Protein AF-A0A957ZN78-F1 (afdb_monomer)

Structure (mmCIF, N/CA/C/O backbone):
data_AF-A0A957ZN78-F1
#
_entry.id   AF-A0A957ZN78-F1
#
loop_
_atom_site.group_PDB
_atom_site.id
_atom_site.type_symbol
_atom_site.label_atom_id
_atom_s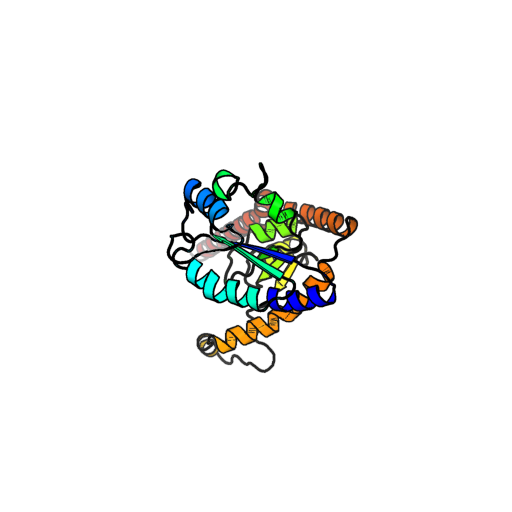ite.label_alt_id
_atom_site.label_comp_id
_atom_site.label_asym_id
_atom_site.label_entity_id
_atom_site.label_seq_id
_atom_site.pdbx_PDB_ins_code
_atom_site.Cartn_x
_atom_site.Cartn_y
_atom_site.Cartn_z
_atom_site.occupancy
_atom_site.B_iso_or_equiv
_atom_site.auth_seq_id
_atom_site.auth_comp_id
_atom_site.auth_asym_id
_atom_site.auth_atom_id
_atom_site.pdbx_PDB_model_num
ATOM 1 N N . ARG A 1 1 ? -10.255 -5.320 -2.557 1.00 92.19 1 ARG A N 1
ATOM 2 C CA . ARG A 1 1 ? -10.388 -6.775 -2.835 1.00 92.19 1 ARG A CA 1
ATOM 3 C C . ARG A 1 1 ? -9.374 -7.654 -2.089 1.00 92.19 1 ARG A C 1
ATOM 5 O O . ARG A 1 1 ? -9.808 -8.563 -1.400 1.00 92.19 1 ARG A O 1
ATOM 12 N N . VAL A 1 2 ? -8.054 -7.392 -2.132 1.00 96.31 2 VAL A N 1
ATOM 13 C CA . VAL A 1 2 ? -7.041 -8.217 -1.408 1.00 96.31 2 VAL A CA 1
ATOM 14 C C . VAL A 1 2 ? -7.393 -8.417 0.071 1.00 96.31 2 VAL A C 1
ATOM 16 O O . VAL A 1 2 ? -7.367 -9.541 0.568 1.00 96.31 2 VAL A O 1
ATOM 19 N N . LEU A 1 3 ? -7.791 -7.339 0.753 1.00 95.38 3 LEU A N 1
ATOM 20 C CA . LEU A 1 3 ? -8.172 -7.377 2.164 1.00 95.38 3 LEU A CA 1
ATOM 21 C C . LEU A 1 3 ? -9.412 -8.253 2.439 1.00 95.38 3 LEU A C 1
ATOM 23 O O . LEU A 1 3 ? -9.481 -8.894 3.481 1.00 95.38 3 LEU A O 1
ATOM 27 N N . GLU A 1 4 ? -10.356 -8.338 1.493 1.00 94.62 4 GLU A N 1
ATOM 28 C CA . GLU A 1 4 ? -11.549 -9.195 1.607 1.00 94.62 4 GLU A CA 1
ATOM 29 C C . GLU A 1 4 ? -11.161 -10.681 1.595 1.00 94.62 4 GLU A C 1
ATOM 31 O O . GLU A 1 4 ? -11.666 -11.469 2.392 1.00 94.62 4 GLU A O 1
ATOM 36 N N . HIS A 1 5 ? -10.211 -11.068 0.737 1.00 95.75 5 HIS A N 1
ATOM 37 C CA . HIS A 1 5 ? -9.676 -12.434 0.714 1.00 95.75 5 HIS A CA 1
ATOM 38 C C . HIS A 1 5 ? -8.832 -12.747 1.953 1.00 95.75 5 HIS A C 1
ATOM 40 O O . HIS A 1 5 ? -8.902 -13.859 2.484 1.00 95.75 5 HIS A O 1
ATOM 46 N N . LEU A 1 6 ? -8.048 -11.772 2.425 1.00 95.75 6 LEU A N 1
ATOM 47 C CA . LEU A 1 6 ? -7.244 -11.908 3.641 1.00 95.75 6 LEU A CA 1
ATOM 48 C C . LEU A 1 6 ? -8.105 -12.095 4.891 1.00 95.75 6 LEU A C 1
ATOM 50 O O . LEU A 1 6 ? -7.739 -12.915 5.725 1.00 95.75 6 LEU A O 1
ATOM 54 N N . ASP A 1 7 ? -9.256 -1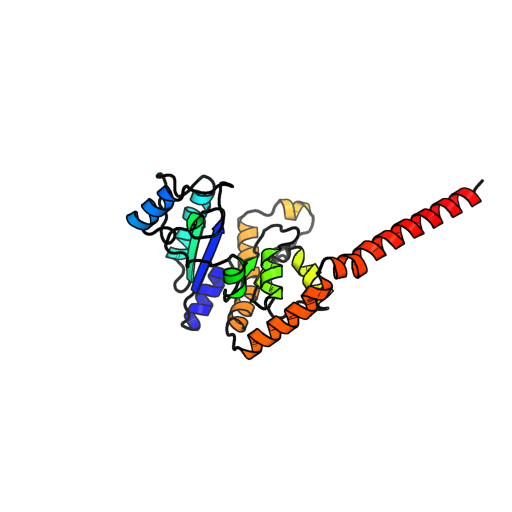1.425 5.008 1.00 96.56 7 ASP A N 1
ATOM 55 C CA . ASP A 1 7 ? -10.174 -11.597 6.145 1.00 96.56 7 ASP A CA 1
ATOM 56 C C . ASP A 1 7 ? -10.543 -13.072 6.366 1.00 96.56 7 ASP A C 1
ATOM 58 O O . ASP A 1 7 ? -10.412 -13.603 7.472 1.00 96.56 7 ASP A O 1
ATOM 62 N N . GLY A 1 8 ? -10.898 -13.778 5.288 1.00 93.31 8 GLY A N 1
ATOM 63 C CA . GLY A 1 8 ? -11.215 -15.204 5.343 1.00 93.31 8 GLY A CA 1
ATOM 64 C C . GLY A 1 8 ? -10.020 -16.095 5.705 1.00 93.31 8 GLY A C 1
ATOM 65 O O . GLY A 1 8 ? -10.202 -17.116 6.372 1.00 93.31 8 GLY A O 1
ATOM 66 N N . GLN A 1 9 ? -8.805 -15.728 5.284 1.00 93.62 9 GLN A N 1
ATOM 67 C CA . GLN A 1 9 ? -7.577 -16.447 5.650 1.00 93.62 9 GLN A CA 1
ATOM 68 C C . GLN A 1 9 ? -7.225 -16.231 7.127 1.00 93.62 9 GLN A C 1
ATOM 70 O O . GLN A 1 9 ? -7.033 -17.205 7.855 1.00 93.62 9 GLN A O 1
ATOM 75 N N . LEU A 1 10 ? -7.238 -14.979 7.591 1.00 94.38 10 LEU A N 1
ATOM 76 C CA . LEU A 1 10 ? -6.976 -14.616 8.984 1.00 94.38 10 LEU A CA 1
ATOM 77 C C . LEU A 1 10 ? -7.982 -15.280 9.925 1.00 94.38 10 LEU A C 1
ATOM 79 O O . LEU A 1 10 ? -7.595 -15.812 10.963 1.00 94.38 10 LEU A O 1
ATOM 83 N N . LYS A 1 11 ? -9.256 -15.360 9.521 1.00 94.88 11 LYS A N 1
ATOM 84 C CA . LYS A 1 11 ? -10.281 -16.110 10.253 1.00 94.88 11 LYS A CA 1
ATOM 85 C C . LYS A 1 11 ? -9.912 -17.577 10.454 1.00 94.88 11 LYS A C 1
ATOM 87 O O . LYS A 1 11 ? -10.049 -18.083 11.564 1.00 94.88 11 LYS A O 1
ATOM 92 N N . ARG A 1 12 ? -9.435 -18.261 9.408 1.00 93.00 12 ARG A N 1
ATOM 93 C CA . ARG A 1 12 ? -8.997 -19.667 9.503 1.00 93.00 12 ARG A CA 1
ATOM 94 C C . ARG A 1 12 ? -7.764 -19.843 10.384 1.00 93.00 12 ARG A C 1
ATOM 96 O O . ARG A 1 12 ? -7.630 -20.879 11.021 1.00 93.00 12 ARG A O 1
ATOM 103 N N . GLN A 1 13 ? -6.895 -18.839 10.424 1.00 91.56 13 GLN A N 1
ATOM 104 C CA . GLN A 1 13 ? -5.693 -18.820 11.258 1.00 91.56 13 GLN A CA 1
ATOM 105 C C . GLN A 1 13 ? -5.974 -18.390 12.710 1.00 91.56 13 GLN A C 1
ATOM 107 O O . GLN A 1 13 ? -5.074 -18.438 13.541 1.00 91.56 13 GLN A O 1
ATOM 112 N N . GLY A 1 14 ? -7.203 -17.971 13.039 1.00 93.56 14 GLY A N 1
ATOM 113 C CA . GLY A 1 14 ? -7.534 -17.432 14.363 1.00 93.56 14 GLY A CA 1
ATOM 114 C C . GLY A 1 14 ? -6.939 -16.044 14.631 1.00 93.56 14 GLY A C 1
ATOM 115 O O . GLY A 1 14 ? -6.912 -15.597 15.775 1.00 93.56 14 GLY A O 1
ATOM 116 N N . CYS A 1 15 ? -6.479 -15.348 13.591 1.00 92.88 15 CYS A N 1
ATOM 117 C CA . CYS A 1 15 ? -5.854 -14.034 13.682 1.00 92.88 15 CYS A CA 1
ATOM 118 C C . CYS A 1 15 ? -6.875 -12.909 13.474 1.00 92.88 15 CYS A C 1
ATOM 120 O O . CYS A 1 15 ? -7.914 -13.080 12.828 1.00 92.88 15 CYS A O 1
ATOM 122 N N . ARG A 1 16 ? -6.564 -11.728 14.007 1.00 95.56 16 ARG A N 1
ATOM 123 C CA . ARG A 1 16 ? -7.314 -10.486 13.783 1.00 95.56 16 ARG A CA 1
ATOM 124 C C . ARG A 1 16 ? -6.346 -9.415 13.314 1.00 95.56 16 ARG A C 1
ATOM 126 O O . ARG A 1 16 ? -5.194 -9.428 13.729 1.00 95.56 16 ARG A O 1
ATOM 133 N N . ALA A 1 17 ? -6.819 -8.500 12.479 1.00 95.69 17 ALA A N 1
ATOM 134 C CA . ALA A 1 17 ? -5.991 -7.427 11.950 1.00 95.69 17 ALA A CA 1
ATOM 135 C C . ALA A 1 17 ? -6.721 -6.084 11.960 1.00 95.69 17 ALA A C 1
ATOM 137 O O . ALA A 1 17 ? -7.952 -6.009 11.872 1.00 95.69 17 ALA A O 1
ATOM 138 N N . LEU A 1 18 ? -5.921 -5.026 12.029 1.00 95.69 18 LEU A N 1
ATOM 139 C CA . LEU A 1 18 ? -6.350 -3.655 11.838 1.00 95.69 18 LEU A CA 1
ATOM 140 C C . LEU A 1 18 ? -5.718 -3.122 10.552 1.00 95.69 18 LEU A C 1
ATOM 142 O O . LEU A 1 18 ? -4.508 -3.213 10.373 1.00 95.69 18 LEU A O 1
ATOM 146 N N . TYR A 1 19 ? -6.537 -2.573 9.663 1.00 96.56 19 TYR A N 1
ATOM 147 C CA . TYR A 1 19 ? -6.085 -1.864 8.474 1.00 96.56 19 TYR A CA 1
ATOM 148 C C . TYR A 1 19 ? -6.289 -0.367 8.680 1.00 96.56 19 TYR A C 1
ATOM 150 O O . TYR A 1 19 ? -7.404 0.067 8.961 1.00 96.56 19 TYR A O 1
ATOM 158 N N . LEU A 1 20 ? -5.219 0.408 8.533 1.00 94.50 20 LEU A N 1
ATOM 159 C CA . LEU A 1 20 ? -5.252 1.864 8.609 1.00 94.50 20 LEU A CA 1
ATOM 160 C C . LEU A 1 20 ? -5.063 2.436 7.205 1.00 94.50 20 LEU A C 1
ATOM 162 O O . LEU A 1 20 ? -4.063 2.138 6.548 1.00 94.50 20 LEU A O 1
ATOM 166 N N . LEU A 1 21 ? -6.004 3.264 6.757 1.00 93.88 21 LEU A N 1
ATOM 167 C CA . LEU A 1 21 ? -5.847 4.064 5.546 1.00 93.88 21 LEU A CA 1
ATOM 168 C C . LEU A 1 21 ? -5.737 5.532 5.928 1.00 93.88 21 LEU A C 1
ATOM 170 O O . LEU A 1 21 ? -6.697 6.116 6.420 1.00 93.88 21 LEU A O 1
ATOM 174 N N . PHE A 1 22 ? -4.588 6.126 5.637 1.00 90.56 22 PHE A N 1
ATOM 175 C CA . PHE A 1 22 ? -4.393 7.565 5.734 1.00 90.56 22 PHE A CA 1
ATOM 176 C C . PHE A 1 22 ? -4.808 8.201 4.410 1.00 90.56 22 PHE A C 1
ATOM 178 O O . PHE A 1 22 ? -4.258 7.870 3.359 1.00 90.56 22 PHE A O 1
ATOM 185 N N . SER A 1 23 ? -5.794 9.086 4.460 1.00 88.25 23 SER A N 1
ATOM 186 C CA . SER A 1 23 ? -6.300 9.832 3.309 1.00 88.25 23 SER A CA 1
ATOM 187 C C . SER A 1 23 ? -6.792 11.175 3.813 1.00 88.25 23 SER A C 1
ATOM 189 O O . SER A 1 23 ? -7.328 11.228 4.901 1.00 88.25 23 SER A O 1
ATOM 191 N N . SER A 1 24 ? -6.654 12.256 3.059 1.00 85.31 24 SER A N 1
ATOM 192 C CA . SER A 1 24 ? -7.312 13.512 3.421 1.00 85.31 24 SER A CA 1
ATOM 193 C C . SER A 1 24 ? -7.742 14.246 2.164 1.00 85.31 24 SER A C 1
ATOM 195 O O . SER A 1 24 ? -6.984 14.302 1.194 1.00 85.31 24 SER A O 1
ATOM 197 N N . SER A 1 25 ? -8.959 14.781 2.179 1.00 85.00 25 SER A N 1
ATOM 198 C CA . SER A 1 25 ? -9.503 15.626 1.117 1.00 85.00 25 SER A CA 1
ATOM 199 C C . SER A 1 25 ? -8.840 17.009 1.100 1.00 85.00 25 SER A C 1
ATOM 201 O O . SER A 1 25 ? -8.866 17.684 0.074 1.00 85.00 25 SER A O 1
ATOM 203 N N . THR A 1 26 ? -8.219 17.445 2.206 1.00 82.56 26 THR A N 1
ATOM 204 C CA . THR A 1 26 ? -7.585 18.766 2.324 1.00 82.56 26 THR A CA 1
ATOM 205 C C . THR A 1 26 ? -6.107 18.658 2.692 1.00 82.56 26 THR A C 1
ATOM 207 O O . THR A 1 26 ? -5.704 17.815 3.485 1.00 82.56 26 THR A O 1
ATOM 210 N N . ALA A 1 27 ? -5.273 19.544 2.140 1.00 81.88 27 ALA A N 1
ATOM 211 C CA . ALA A 1 27 ? -3.832 19.544 2.417 1.00 81.88 27 ALA A CA 1
ATOM 212 C C . ALA A 1 27 ? -3.504 19.867 3.886 1.00 81.88 27 ALA A C 1
ATOM 214 O O . ALA A 1 27 ? -2.548 19.323 4.433 1.00 81.88 27 ALA A O 1
ATOM 215 N N . ASP A 1 28 ? -4.316 20.722 4.511 1.00 83.44 28 ASP A N 1
ATOM 216 C CA . ASP A 1 28 ? -4.134 21.164 5.898 1.00 83.44 28 ASP A CA 1
ATOM 217 C C . ASP A 1 28 ? -4.865 20.273 6.911 1.00 83.44 28 ASP A C 1
ATOM 219 O O . ASP A 1 28 ? -4.651 20.401 8.114 1.00 83.44 28 ASP A O 1
ATOM 223 N N . GLY A 1 29 ? -5.730 19.369 6.435 1.00 87.50 29 GLY A N 1
ATOM 224 C CA . GLY A 1 29 ? -6.497 18.492 7.307 1.00 87.50 29 GLY A CA 1
ATOM 225 C C . GLY A 1 29 ? -7.580 19.195 8.143 1.00 87.50 29 GLY A C 1
ATOM 226 O O . GLY A 1 29 ? -8.160 20.210 7.736 1.00 87.50 29 GLY A O 1
ATOM 227 N N . HIS A 1 30 ? -7.891 18.613 9.299 1.00 90.44 30 HIS A N 1
ATOM 228 C CA . HIS A 1 30 ? -8.805 19.134 10.319 1.00 90.44 30 HIS A CA 1
ATOM 229 C C . HIS A 1 30 ? -8.056 19.868 11.427 1.00 90.44 30 HIS A C 1
ATOM 231 O O . HIS A 1 30 ? -6.903 19.541 11.725 1.00 90.44 30 HIS A O 1
ATOM 237 N N . ALA A 1 31 ? -8.733 20.820 12.074 1.00 90.06 31 ALA A N 1
ATOM 238 C CA . ALA A 1 31 ? -8.146 21.540 13.193 1.00 90.06 31 ALA A CA 1
ATOM 239 C C . ALA A 1 31 ? -7.990 20.613 14.422 1.00 90.06 31 ALA A C 1
ATOM 241 O O . ALA A 1 31 ? -8.873 19.788 14.686 1.00 90.06 31 ALA A O 1
ATOM 242 N N . PRO A 1 32 ? -6.912 20.744 15.217 1.00 89.00 32 PRO A N 1
ATOM 243 C CA . PRO A 1 32 ? -6.672 19.878 16.378 1.00 89.00 32 PRO A CA 1
ATOM 244 C C . PRO A 1 32 ? -7.806 19.902 17.418 1.00 89.00 32 PRO A C 1
ATOM 246 O O . PRO A 1 32 ? -8.080 18.898 18.084 1.00 89.00 32 PRO A O 1
ATOM 249 N N . GLU A 1 33 ? -8.482 21.044 17.564 1.00 90.25 33 GLU A N 1
ATOM 250 C CA . GLU A 1 33 ? -9.621 21.216 18.466 1.00 90.25 33 GLU A CA 1
ATOM 251 C C . GLU A 1 33 ? -10.838 20.404 18.007 1.00 90.25 33 GLU A C 1
ATOM 253 O O . GLU A 1 33 ? -11.510 19.794 18.841 1.00 90.25 33 GLU A O 1
ATOM 258 N N . GLU A 1 34 ? -11.091 20.349 16.692 1.00 91.56 34 GLU A N 1
ATOM 259 C CA . GLU A 1 34 ? -12.160 19.535 16.098 1.00 91.56 34 GLU A CA 1
ATOM 260 C C . GLU A 1 34 ? -11.903 18.054 16.372 1.00 91.56 34 GLU A C 1
ATOM 262 O O . GLU A 1 34 ? -12.774 17.354 16.889 1.00 91.56 34 GLU A O 1
ATOM 267 N N . LEU A 1 35 ? -10.673 17.598 16.122 1.00 91.38 35 LEU A N 1
ATOM 268 C CA . LEU A 1 35 ? -10.284 16.215 16.380 1.00 91.38 35 LEU A CA 1
ATOM 269 C C . LEU A 1 35 ? -10.423 15.845 17.851 1.00 91.38 35 LEU A C 1
ATOM 271 O O . LEU A 1 35 ? -10.994 14.808 18.170 1.00 91.38 35 LEU A O 1
ATOM 275 N N . THR A 1 36 ? -9.965 16.710 18.757 1.00 90.75 36 THR A N 1
ATOM 276 C CA . THR A 1 36 ? -10.097 16.478 20.203 1.00 90.75 36 THR A CA 1
ATOM 277 C C . THR A 1 36 ? -11.569 16.359 20.611 1.00 90.75 36 THR A C 1
ATOM 279 O O . THR A 1 36 ? -11.921 15.500 21.423 1.00 90.75 36 THR A O 1
ATOM 282 N N . ALA A 1 37 ? -12.444 17.195 20.043 1.00 92.38 37 ALA A N 1
ATOM 283 C CA . ALA A 1 37 ? -13.878 17.123 20.294 1.00 92.38 37 ALA A CA 1
ATOM 284 C C . ALA A 1 37 ? -14.479 15.808 19.770 1.00 92.38 37 ALA A C 1
ATOM 286 O O . ALA A 1 37 ? -15.220 15.142 20.489 1.00 92.38 37 ALA A O 1
ATOM 287 N N . TRP A 1 38 ? -14.116 15.387 18.560 1.00 94.25 38 TRP A N 1
ATOM 288 C CA . TRP A 1 38 ? -14.597 14.151 17.938 1.00 94.25 38 TRP A CA 1
ATOM 289 C C . TRP A 1 38 ? -14.077 12.878 18.616 1.00 94.25 38 TRP A C 1
ATOM 291 O O . TRP A 1 38 ? -14.830 11.916 18.803 1.00 94.25 38 TRP A O 1
ATOM 301 N N . GLU A 1 39 ? -12.816 12.874 19.055 1.00 93.06 39 GLU A N 1
ATOM 302 C CA . GLU A 1 39 ? -12.239 11.814 19.888 1.00 93.06 39 GLU A CA 1
ATOM 303 C C . GLU A 1 39 ? -13.052 11.620 21.173 1.00 93.06 39 GLU A C 1
ATOM 305 O O . GLU A 1 39 ? -13.317 10.482 21.571 1.00 93.06 39 GLU A O 1
ATOM 310 N N . ALA A 1 40 ? -13.451 12.723 21.814 1.00 92.62 40 ALA A N 1
ATOM 311 C CA . ALA A 1 40 ? -14.228 12.702 23.047 1.00 92.62 40 ALA A CA 1
ATOM 312 C C . ALA A 1 40 ? -15.701 12.331 22.815 1.00 92.62 40 ALA A C 1
ATOM 314 O O . ALA A 1 40 ? -16.278 11.589 23.607 1.00 92.62 40 ALA A O 1
ATOM 315 N N . GLU A 1 41 ? -16.314 12.835 21.743 1.00 94.94 41 GLU A N 1
ATOM 316 C CA . GLU A 1 41 ? -17.748 12.682 21.491 1.00 94.94 41 GLU A CA 1
ATOM 317 C C . GLU A 1 41 ? -18.113 11.292 20.951 1.00 94.94 41 GLU A C 1
ATOM 319 O O . GLU A 1 41 ? -19.106 10.700 21.379 1.00 94.94 41 GLU A O 1
ATOM 324 N N . TYR A 1 42 ? -17.340 10.766 19.998 1.00 94.50 42 TYR A N 1
ATOM 325 C CA . TYR A 1 42 ? -17.659 9.496 19.335 1.00 94.50 42 TYR A CA 1
ATOM 326 C C . TYR A 1 42 ? -16.449 8.601 19.057 1.00 94.50 42 TYR A C 1
ATOM 328 O O . TYR A 1 42 ? -16.595 7.525 18.480 1.00 94.50 42 TYR A O 1
ATOM 336 N N . GLY A 1 43 ? -15.259 8.975 19.529 1.00 92.81 43 GLY A N 1
ATOM 337 C CA . GLY A 1 43 ? -14.094 8.098 19.473 1.00 92.81 43 GLY A CA 1
ATOM 338 C C . GLY A 1 43 ? -13.431 8.031 18.103 1.00 92.81 43 GLY A C 1
ATOM 339 O O . GLY A 1 43 ? -12.908 6.968 17.748 1.00 92.81 43 GLY A O 1
ATOM 340 N N . TRP A 1 44 ? -13.425 9.142 17.361 1.00 93.31 44 TRP A N 1
ATOM 341 C CA . TRP A 1 44 ? -12.549 9.327 16.197 1.00 93.31 44 TRP A CA 1
ATOM 342 C C . TRP A 1 44 ? -11.107 8.842 16.501 1.00 93.31 44 TRP A C 1
ATOM 344 O O . TRP A 1 44 ? -10.671 8.920 17.656 1.00 93.31 44 TRP A O 1
ATOM 354 N N . PRO A 1 45 ? -10.369 8.259 15.532 1.00 92.31 45 PRO A N 1
ATOM 355 C CA . PRO A 1 45 ? -10.771 7.927 14.156 1.00 92.31 45 PRO A CA 1
ATOM 356 C C . PRO A 1 45 ? -11.482 6.566 14.026 1.00 92.31 45 PRO A C 1
ATOM 358 O O . PRO A 1 45 ? -11.741 6.088 12.930 1.00 92.31 45 PRO A O 1
ATOM 361 N N . VAL A 1 46 ? -11.797 5.876 15.130 1.00 91.75 46 VAL A N 1
ATOM 362 C CA . VAL A 1 46 ? -12.415 4.532 15.058 1.00 91.75 46 VAL A CA 1
ATOM 363 C C . VAL A 1 46 ? -13.833 4.596 14.481 1.00 91.75 46 VAL A C 1
ATOM 365 O O . VAL A 1 46 ? -14.287 3.659 13.823 1.00 91.75 46 VAL A O 1
ATOM 368 N N . GLN A 1 47 ? -14.535 5.695 14.744 1.00 91.94 47 GLN A N 1
ATOM 369 C CA . GLN A 1 47 ? -15.858 5.989 14.211 1.00 91.94 47 GLN A CA 1
ATOM 370 C C . GLN A 1 47 ? -15.823 7.341 13.512 1.00 91.94 47 GLN A C 1
ATOM 372 O O . GLN A 1 47 ? -15.108 8.236 13.958 1.00 91.94 47 GLN A O 1
ATOM 377 N N . HIS A 1 48 ? -16.645 7.476 12.475 1.00 94.94 48 HIS A N 1
ATOM 378 C CA . HIS A 1 48 ? -16.864 8.738 11.781 1.00 94.94 48 HIS A CA 1
ATOM 379 C C . HIS A 1 48 ? -18.343 9.106 11.772 1.00 94.94 48 HIS A C 1
ATOM 381 O O . HIS A 1 48 ? -19.216 8.235 11.874 1.00 94.94 48 HIS A O 1
ATOM 387 N N . ARG A 1 49 ? -18.633 10.397 11.616 1.00 93.25 49 ARG A N 1
ATOM 388 C CA . ARG A 1 49 ? -19.991 10.919 11.441 1.00 93.25 49 ARG A CA 1
ATOM 389 C C . ARG A 1 49 ? -20.069 11.809 10.206 1.00 93.25 49 ARG A C 1
ATOM 391 O O . ARG A 1 49 ? -19.244 12.682 9.979 1.00 93.25 49 ARG A O 1
ATOM 398 N N . ALA A 1 50 ? -21.105 11.605 9.400 1.00 90.19 50 ALA A N 1
ATOM 399 C CA . ALA A 1 50 ? -21.397 12.499 8.287 1.00 90.19 50 ALA A CA 1
ATOM 400 C C . ALA A 1 50 ? -22.151 13.749 8.777 1.00 90.19 50 ALA A C 1
ATOM 402 O O . ALA A 1 50 ? -22.959 13.676 9.703 1.00 90.19 50 ALA A O 1
ATOM 403 N N . GLY A 1 51 ? -21.925 14.887 8.116 1.00 87.44 51 GLY A N 1
ATOM 404 C CA . GLY A 1 51 ? -22.720 16.108 8.298 1.00 87.44 51 GLY A CA 1
ATOM 405 C C . GLY A 1 51 ? -22.251 17.078 9.391 1.00 87.44 51 GLY A C 1
ATOM 406 O O . GLY A 1 51 ? -22.783 18.180 9.459 1.00 87.44 51 GLY A O 1
ATOM 407 N N . ASN A 1 52 ? -21.247 16.725 10.201 1.00 91.56 52 ASN A N 1
ATOM 408 C CA . ASN A 1 52 ? -20.627 17.620 11.196 1.00 91.56 52 ASN A CA 1
ATOM 409 C C . ASN A 1 52 ? -19.245 18.154 10.765 1.00 91.56 52 ASN A C 1
ATOM 411 O O . ASN A 1 52 ? -18.571 18.805 11.557 1.00 91.56 52 ASN A O 1
ATOM 415 N N . GLY A 1 53 ? -18.820 17.858 9.535 1.00 91.38 53 GLY A N 1
ATOM 416 C CA . GLY A 1 53 ? -17.528 18.278 8.997 1.00 91.38 53 GLY A CA 1
ATOM 417 C C . GLY A 1 53 ? -16.368 17.304 9.214 1.00 91.38 53 GLY A C 1
ATOM 418 O O . GLY A 1 53 ? -15.289 17.622 8.723 1.00 91.38 53 GLY A O 1
ATOM 419 N N . ASP A 1 54 ? -16.581 16.158 9.878 1.00 93.69 54 ASP A N 1
ATOM 420 C CA . ASP A 1 54 ? -15.609 15.053 9.980 1.00 93.69 54 ASP A CA 1
ATOM 421 C C . ASP A 1 54 ? -15.320 14.469 8.598 1.00 93.69 54 ASP A C 1
ATOM 423 O O . ASP A 1 54 ? -14.230 14.636 8.072 1.00 93.69 54 ASP A O 1
ATOM 427 N N . LEU A 1 55 ? -16.319 13.894 7.932 1.00 94.25 55 LEU A N 1
ATOM 428 C CA . LEU A 1 55 ? -16.142 13.409 6.562 1.00 94.25 55 LEU A CA 1
ATOM 429 C C . LEU A 1 55 ? -16.347 14.543 5.547 1.00 94.25 55 LEU A C 1
ATOM 431 O O . LEU A 1 55 ? -17.462 15.063 5.417 1.00 94.25 55 LEU A O 1
ATOM 435 N N . ARG A 1 56 ? -15.296 14.898 4.796 1.00 90.19 56 ARG A N 1
ATOM 436 C CA . ARG A 1 56 ? -15.314 15.961 3.778 1.00 90.19 56 ARG A CA 1
ATOM 437 C C . ARG A 1 56 ? -15.235 15.401 2.360 1.00 90.19 56 ARG A C 1
ATOM 439 O O . ARG A 1 56 ? -14.369 14.589 2.033 1.00 90.19 56 ARG A O 1
ATOM 446 N N . GLU A 1 57 ? -16.105 15.909 1.489 1.00 84.31 57 GLU A N 1
ATOM 447 C CA . GLU A 1 57 ? -16.083 15.642 0.044 1.00 84.31 57 GLU A CA 1
ATOM 448 C C . GLU A 1 57 ? -16.012 14.137 -0.281 1.00 84.31 57 GLU A C 1
ATOM 450 O O . GLU A 1 57 ? -16.929 13.376 0.035 1.00 84.31 57 GLU A O 1
ATOM 455 N N . THR A 1 58 ? -14.914 13.694 -0.898 1.00 87.81 58 THR A N 1
ATOM 456 C CA . THR A 1 58 ? -14.690 12.310 -1.317 1.00 87.81 58 THR A CA 1
ATOM 457 C C . THR A 1 58 ? -14.493 11.335 -0.155 1.00 87.81 58 THR A C 1
ATOM 459 O O . THR A 1 58 ? -14.698 10.136 -0.342 1.00 87.81 58 THR A O 1
ATOM 462 N N . GLU A 1 59 ? -14.157 11.809 1.050 1.00 93.50 59 GLU A N 1
ATOM 463 C CA . GLU A 1 59 ? -14.041 10.957 2.245 1.00 93.50 59 GLU A CA 1
ATOM 464 C C . GLU A 1 59 ? -15.385 10.356 2.644 1.00 93.50 59 GLU A C 1
ATOM 466 O O . GLU A 1 59 ? -15.431 9.203 3.065 1.00 93.50 59 GLU A O 1
ATOM 471 N N . ALA A 1 60 ? -16.484 11.103 2.488 1.00 92.50 60 ALA A N 1
ATOM 472 C CA . ALA A 1 60 ? -17.813 10.607 2.827 1.00 92.50 60 ALA A CA 1
ATOM 473 C C . ALA A 1 60 ? -18.197 9.417 1.938 1.00 92.50 60 ALA A C 1
ATOM 475 O O . ALA A 1 60 ? -18.631 8.387 2.453 1.00 92.50 60 ALA A O 1
ATOM 476 N N . ALA A 1 61 ? -17.967 9.530 0.625 1.00 91.50 61 ALA A N 1
ATOM 477 C CA . ALA A 1 61 ? -18.181 8.432 -0.315 1.00 91.50 61 ALA A CA 1
ATOM 478 C C . ALA A 1 61 ? -17.263 7.244 0.007 1.00 91.50 61 ALA A C 1
ATOM 480 O O . ALA A 1 61 ? -17.736 6.121 0.161 1.00 91.50 61 ALA A O 1
ATOM 481 N N . LEU A 1 62 ? -15.963 7.485 0.215 1.00 92.56 62 LEU A N 1
ATOM 482 C CA . LEU A 1 62 ? -15.013 6.434 0.589 1.00 92.56 62 LEU A CA 1
ATOM 483 C C . LEU A 1 62 ? -15.441 5.702 1.871 1.00 92.56 62 LEU A C 1
ATOM 485 O O . LEU A 1 62 ? -15.421 4.471 1.927 1.00 92.56 62 LEU A O 1
ATOM 489 N N . TYR A 1 63 ? -15.845 6.436 2.905 1.00 95.00 63 TYR A N 1
ATOM 490 C CA . TYR A 1 63 ? -16.228 5.843 4.178 1.00 95.00 63 TYR A CA 1
ATOM 491 C C . TYR A 1 63 ? -17.536 5.049 4.073 1.00 95.00 63 TYR A C 1
ATOM 493 O O . TYR A 1 63 ? -17.574 3.873 4.444 1.00 95.00 63 TYR A O 1
ATOM 501 N N . LEU A 1 64 ? -18.593 5.668 3.540 1.00 93.69 64 LEU A N 1
ATOM 502 C CA . LEU A 1 64 ? -19.938 5.087 3.490 1.00 93.69 64 LEU A CA 1
ATOM 503 C C . LEU A 1 64 ? -20.062 3.960 2.456 1.00 93.69 64 LEU A C 1
ATOM 505 O O . LEU A 1 64 ? -20.824 3.019 2.668 1.00 93.69 64 LEU A O 1
ATOM 509 N N . GLU A 1 65 ? -19.315 4.020 1.352 1.00 93.06 65 GLU A N 1
ATOM 510 C CA . GLU A 1 65 ? -19.412 3.033 0.270 1.00 93.06 65 GLU A CA 1
ATOM 511 C C . GLU A 1 65 ? -18.354 1.925 0.372 1.00 93.06 65 GLU A C 1
ATOM 513 O O . GLU A 1 65 ? -18.614 0.795 -0.048 1.00 93.06 65 GLU A O 1
ATOM 518 N N . ALA A 1 66 ? -17.183 2.197 0.966 1.00 92.75 66 ALA A N 1
ATOM 519 C CA . ALA A 1 66 ? -16.107 1.210 1.079 1.00 92.75 66 ALA A CA 1
ATOM 520 C C . ALA A 1 66 ? -15.876 0.724 2.519 1.00 92.75 66 ALA A C 1
ATOM 522 O O . ALA A 1 66 ? -15.950 -0.482 2.768 1.00 92.75 66 ALA A O 1
ATOM 523 N N . PHE A 1 67 ? -15.615 1.623 3.476 1.00 95.50 67 PHE A N 1
ATOM 524 C CA . PHE A 1 67 ? -15.211 1.233 4.838 1.00 95.50 67 PHE A CA 1
ATOM 525 C C . PHE A 1 67 ? -16.352 0.622 5.639 1.00 95.50 67 PHE A C 1
ATOM 527 O O . PHE A 1 67 ? -16.194 -0.453 6.222 1.00 95.50 67 PHE A O 1
ATOM 534 N N . GLU A 1 68 ? -17.504 1.286 5.677 1.00 94.75 68 GLU A N 1
ATOM 535 C CA . GLU A 1 68 ? -18.640 0.823 6.459 1.00 94.75 68 GLU A CA 1
ATOM 536 C C . GLU A 1 68 ? -19.174 -0.529 5.938 1.00 94.75 68 GLU A C 1
ATOM 538 O O . GLU A 1 68 ? -19.278 -1.470 6.738 1.00 94.75 68 GLU A O 1
ATOM 543 N N . PRO A 1 69 ? -19.421 -0.725 4.625 1.00 95.81 69 PRO A N 1
ATOM 544 C CA . PRO A 1 69 ? -19.853 -2.019 4.106 1.00 95.81 69 PRO A CA 1
ATOM 545 C C . PRO A 1 69 ? -18.794 -3.107 4.293 1.00 95.81 69 PRO A C 1
ATOM 547 O O . PRO A 1 69 ? -19.148 -4.246 4.606 1.00 95.81 69 PRO A O 1
ATOM 550 N N . PHE A 1 70 ? -17.503 -2.779 4.154 1.00 96.00 70 PHE A N 1
ATOM 551 C CA . PHE A 1 70 ? -16.424 -3.721 4.445 1.00 96.00 70 PHE A CA 1
ATOM 552 C C . PHE A 1 70 ? -16.456 -4.164 5.911 1.00 96.00 70 PHE A C 1
ATOM 554 O O . PHE A 1 70 ? -16.530 -5.361 6.174 1.00 96.00 70 PHE A O 1
ATOM 561 N N . ASN A 1 71 ? -16.485 -3.232 6.866 1.00 96.50 71 ASN A N 1
ATOM 562 C CA . ASN A 1 71 ? -16.472 -3.539 8.299 1.00 96.50 71 ASN A CA 1
ATOM 563 C C . ASN A 1 71 ? -17.725 -4.286 8.776 1.00 96.50 71 ASN A C 1
ATOM 565 O O . ASN A 1 71 ? -17.632 -5.102 9.694 1.00 96.50 71 ASN A O 1
ATOM 569 N N . ARG A 1 72 ? -18.887 -4.053 8.151 1.00 96.12 72 ARG A N 1
ATOM 570 C CA . ARG A 1 72 ? -20.109 -4.830 8.425 1.00 96.12 72 ARG A CA 1
ATOM 571 C C . ARG A 1 72 ? -19.978 -6.292 7.983 1.00 96.12 72 ARG A C 1
ATOM 573 O O . ARG A 1 72 ? -20.562 -7.164 8.621 1.00 96.12 72 ARG A O 1
ATOM 580 N N . ARG A 1 73 ? -19.239 -6.567 6.899 1.00 95.88 73 ARG A N 1
ATOM 581 C CA . ARG A 1 73 ? -19.059 -7.920 6.336 1.00 95.88 73 ARG A CA 1
ATOM 582 C C . ARG A 1 73 ? -17.857 -8.667 6.916 1.00 95.88 73 ARG A C 1
ATOM 584 O O . ARG A 1 73 ? -17.948 -9.872 7.137 1.00 95.88 73 ARG A O 1
ATOM 591 N N . ALA A 1 74 ? -16.740 -7.973 7.117 1.00 95.69 74 ALA A N 1
ATOM 592 C CA . ALA A 1 74 ? -15.484 -8.549 7.578 1.00 95.69 74 ALA A CA 1
ATOM 593 C C . ALA A 1 74 ? -15.614 -9.056 9.019 1.00 95.69 74 ALA A C 1
ATOM 595 O O . ALA A 1 74 ? -16.186 -8.383 9.885 1.00 95.69 74 ALA A O 1
ATOM 596 N N . GLY A 1 75 ? -15.084 -10.249 9.286 1.00 94.44 75 GLY A N 1
ATOM 597 C CA . GLY A 1 75 ? -15.147 -10.869 10.613 1.00 94.44 75 GLY A CA 1
ATOM 598 C C . GLY A 1 75 ? -13.902 -10.626 11.463 1.00 94.44 75 GLY A C 1
ATOM 599 O O . GLY A 1 75 ? -13.993 -10.508 12.686 1.00 94.44 75 GLY A O 1
ATOM 600 N N . ASN A 1 76 ? -12.741 -10.544 10.820 1.00 96.56 76 ASN A N 1
ATOM 601 C CA . ASN A 1 76 ? -11.429 -10.622 11.454 1.00 96.56 76 ASN A CA 1
ATOM 602 C C . ASN A 1 76 ? -10.552 -9.401 11.159 1.00 96.56 76 ASN A C 1
ATOM 604 O O . ASN A 1 76 ? -9.618 -9.132 11.915 1.00 96.56 76 ASN A O 1
ATOM 608 N N . VAL A 1 77 ? -10.881 -8.634 10.123 1.00 97.19 77 VAL A N 1
ATOM 609 C CA . VAL A 1 77 ? -10.261 -7.352 9.800 1.00 97.19 77 VAL A CA 1
ATOM 610 C C . VAL A 1 77 ? -11.196 -6.203 10.171 1.00 97.19 77 VAL A C 1
ATOM 612 O O . VAL A 1 77 ? -12.410 -6.245 9.944 1.00 97.19 77 VAL A O 1
ATOM 615 N N . ARG A 1 78 ? -10.619 -5.143 10.733 1.00 97.19 78 ARG A N 1
ATOM 616 C CA . ARG A 1 78 ? -11.272 -3.839 10.867 1.00 97.19 78 ARG A CA 1
ATOM 617 C C . ARG A 1 78 ? -10.475 -2.803 10.093 1.00 97.19 78 ARG A C 1
ATOM 619 O O . ARG A 1 78 ? -9.269 -2.709 10.272 1.00 97.19 78 ARG A O 1
ATOM 626 N N . ALA A 1 79 ? -11.144 -2.065 9.220 1.00 97.00 79 ALA A N 1
ATOM 627 C CA . ALA A 1 79 ? -10.576 -0.954 8.476 1.00 97.00 79 ALA A CA 1
ATOM 628 C C . ALA A 1 79 ? -10.917 0.360 9.185 1.00 97.00 79 ALA A C 1
ATOM 630 O O . ALA A 1 79 ? -12.081 0.602 9.502 1.00 97.00 79 ALA A O 1
ATOM 631 N N . ILE A 1 80 ? -9.915 1.197 9.426 1.00 95.44 80 ILE A N 1
ATOM 632 C CA . ILE A 1 80 ? -10.058 2.535 9.995 1.00 95.44 80 ILE A CA 1
ATOM 633 C C . ILE A 1 80 ? -9.554 3.538 8.965 1.00 95.44 80 ILE A C 1
ATOM 635 O O . ILE A 1 80 ? -8.442 3.406 8.446 1.00 95.44 80 ILE A O 1
ATOM 639 N N . LEU A 1 81 ? -10.403 4.515 8.662 1.00 95.31 81 LEU A N 1
ATOM 640 C CA . LEU A 1 81 ? -10.028 5.677 7.878 1.00 95.31 81 LEU A CA 1
ATOM 641 C C . LEU A 1 81 ? -9.398 6.687 8.836 1.00 95.31 81 LEU A C 1
ATOM 643 O O . LEU A 1 81 ? -9.934 6.967 9.898 1.00 95.31 81 LEU A O 1
ATOM 647 N N . ILE A 1 82 ? -8.242 7.215 8.474 1.00 93.44 82 ILE A N 1
ATOM 648 C CA . ILE A 1 82 ? -7.625 8.342 9.157 1.00 93.44 82 ILE A CA 1
ATOM 649 C C . ILE A 1 82 ? -7.687 9.481 8.151 1.00 93.44 82 ILE A C 1
ATOM 651 O O . ILE A 1 82 ? -6.820 9.593 7.282 1.00 93.44 82 ILE A O 1
ATOM 655 N N . ASN A 1 83 ? -8.774 10.252 8.232 1.00 92.75 83 ASN A N 1
ATOM 656 C CA . ASN A 1 83 ? -9.143 11.330 7.311 1.00 92.75 83 ASN A CA 1
ATOM 657 C C . ASN A 1 83 ? -8.341 12.620 7.552 1.00 92.75 83 ASN A C 1
ATOM 659 O O . ASN A 1 83 ? -8.897 13.709 7.620 1.00 92.75 83 ASN A O 1
ATOM 663 N N . GLN A 1 84 ? -7.034 12.505 7.777 1.00 91.75 84 GLN A N 1
ATOM 664 C CA . GLN A 1 84 ? -6.247 13.608 8.304 1.00 91.75 84 GLN A CA 1
ATOM 665 C C . GLN A 1 84 ? -4.896 13.746 7.622 1.00 91.75 84 GLN A C 1
ATOM 667 O O . GLN A 1 84 ? -4.185 12.765 7.391 1.00 91.75 84 GLN A O 1
ATOM 672 N N . ALA A 1 85 ? -4.557 14.993 7.306 1.00 88.25 85 ALA A N 1
ATOM 673 C CA . ALA A 1 85 ? -3.270 15.353 6.748 1.00 88.25 85 ALA A CA 1
ATOM 674 C C . ALA A 1 85 ? -2.239 15.563 7.860 1.00 88.25 85 ALA A C 1
ATOM 676 O O . ALA A 1 85 ? -2.543 16.008 8.968 1.00 88.25 85 ALA A O 1
ATOM 677 N N . GLY A 1 86 ? -0.985 15.262 7.539 1.00 84.19 86 GLY A N 1
ATOM 678 C CA . GLY A 1 86 ? 0.114 15.379 8.487 1.00 84.19 86 GLY A CA 1
ATOM 679 C C . GLY A 1 86 ? 0.236 14.187 9.433 1.00 84.19 86 GLY A C 1
ATOM 680 O O . GLY A 1 86 ? -0.446 13.170 9.320 1.00 84.19 86 GLY A O 1
ATOM 681 N N . TRP A 1 87 ? 1.207 14.296 10.332 1.00 85.88 87 TRP A N 1
ATOM 682 C CA . TRP A 1 87 ? 1.603 13.232 11.241 1.00 85.88 87 TRP A CA 1
ATOM 683 C C . TRP A 1 87 ? 2.078 13.832 12.560 1.00 85.88 87 TRP A C 1
ATOM 685 O O . TRP A 1 87 ? 2.774 14.846 12.556 1.00 85.88 87 TRP A O 1
ATOM 695 N N . GLY A 1 88 ? 1.750 13.188 13.676 1.00 81.00 88 GLY A N 1
ATOM 696 C CA . GLY A 1 88 ? 2.086 13.663 15.019 1.00 81.00 88 GLY A CA 1
ATOM 697 C C . GLY A 1 88 ? 0.844 13.961 15.849 1.00 81.00 88 GLY A C 1
ATOM 698 O O . GLY A 1 88 ? -0.262 14.017 15.323 1.00 81.00 88 GLY A O 1
ATOM 699 N N . GLU A 1 89 ? 1.038 14.177 17.148 1.00 74.31 89 GLU A N 1
ATOM 700 C CA . GLU A 1 89 ? -0.041 14.418 18.119 1.00 74.31 89 GLU A CA 1
ATOM 701 C C . GLU A 1 89 ? -0.934 15.609 17.731 1.00 74.31 89 GLU A C 1
ATOM 703 O O . GLU A 1 89 ? -2.155 15.539 17.841 1.00 74.31 89 GLU A O 1
ATOM 708 N N . GLY A 1 90 ? -0.334 16.678 17.192 1.00 76.88 90 GLY A N 1
ATOM 709 C CA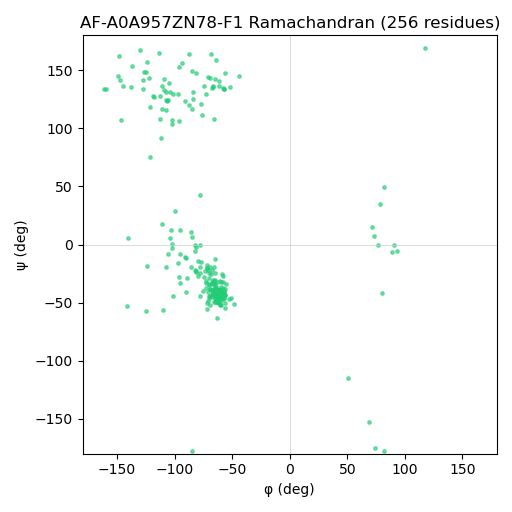 . GLY A 1 90 ? -1.074 17.848 16.712 1.00 76.88 90 GLY A CA 1
ATOM 710 C C . GLY A 1 90 ? -1.948 17.573 15.486 1.00 76.88 90 GLY A C 1
ATOM 711 O O . GLY A 1 90 ? -2.904 18.303 15.259 1.00 76.88 90 GLY A O 1
ATOM 712 N N . SER A 1 91 ? -1.655 16.522 14.717 1.00 82.62 91 SER A N 1
ATOM 713 C CA . SER A 1 91 ? -2.438 16.144 13.540 1.00 82.62 91 SER A CA 1
ATOM 714 C C . SER A 1 91 ? -3.369 14.978 13.831 1.00 82.62 91 SER A C 1
ATOM 716 O O . SER A 1 91 ? -4.511 15.044 13.429 1.00 82.62 91 SER A O 1
ATOM 718 N N . LEU A 1 92 ? -2.939 13.923 14.523 1.00 86.25 92 LEU A N 1
ATOM 719 C CA . LEU A 1 92 ? -3.676 12.656 14.652 1.00 86.25 92 LEU A CA 1
ATOM 720 C C . LEU A 1 92 ? -4.379 12.473 16.005 1.00 86.25 92 LEU A C 1
ATOM 722 O O . LEU A 1 92 ? -4.830 11.370 16.316 1.00 86.25 92 LEU A O 1
ATOM 726 N N . GLY A 1 93 ? -4.473 13.543 16.793 1.00 83.06 93 GLY A N 1
ATOM 727 C CA . GLY A 1 93 ? -5.140 13.539 18.089 1.00 83.06 93 GLY A CA 1
ATOM 728 C C . GLY A 1 93 ? -4.347 12.824 19.186 1.00 83.06 93 GLY A C 1
ATOM 729 O O . GLY A 1 93 ? -3.196 12.410 19.010 1.00 83.06 93 GLY A O 1
ATOM 730 N N . ARG A 1 94 ? -4.958 12.696 20.368 1.00 84.31 94 ARG A N 1
ATOM 731 C CA . ARG A 1 94 ? -4.260 12.281 21.602 1.00 84.31 94 ARG A CA 1
ATOM 732 C C . ARG A 1 94 ? -4.041 10.778 21.699 1.00 84.31 94 ARG A C 1
ATOM 734 O O . ARG A 1 94 ? -3.298 10.315 22.561 1.00 84.31 94 ARG A O 1
ATOM 741 N N . ARG A 1 95 ? -4.719 9.995 20.858 1.00 81.50 95 ARG A N 1
ATOM 742 C CA . ARG A 1 95 ? -4.562 8.531 20.824 1.00 81.50 95 ARG A CA 1
ATOM 743 C C . ARG A 1 95 ? -3.285 8.090 20.116 1.00 81.50 95 ARG A C 1
ATOM 745 O O . ARG A 1 95 ? -2.887 6.934 20.253 1.00 81.50 95 ARG A O 1
ATOM 752 N N . MET A 1 96 ? -2.654 8.989 19.367 1.00 84.12 96 MET A N 1
ATOM 753 C CA . MET A 1 96 ? -1.369 8.730 18.746 1.00 84.12 96 MET A CA 1
ATOM 754 C C . MET A 1 96 ? -0.252 8.728 19.805 1.00 84.12 96 MET A C 1
ATOM 756 O O . MET A 1 96 ? -0.141 9.689 20.566 1.00 84.12 96 MET A O 1
ATOM 760 N N . PRO A 1 97 ? 0.615 7.699 19.847 1.00 85.06 97 PRO A N 1
ATOM 761 C CA . PRO A 1 97 ? 1.775 7.712 20.728 1.00 85.06 97 PRO A CA 1
ATOM 762 C C . PRO A 1 97 ? 2.688 8.925 20.463 1.00 85.06 97 PRO A C 1
ATOM 764 O O . PRO A 1 97 ? 3.016 9.194 19.299 1.00 85.06 97 PRO A O 1
ATOM 767 N N . PRO A 1 98 ? 3.150 9.632 21.514 1.00 85.19 98 PRO A N 1
ATOM 768 C CA . PRO A 1 98 ? 4.077 10.746 21.358 1.00 85.19 98 PRO A CA 1
ATOM 769 C C . PRO A 1 98 ? 5.355 10.323 20.629 1.00 85.19 98 PRO A C 1
ATOM 771 O O . PRO A 1 98 ? 5.953 9.296 20.945 1.00 85.19 98 PRO A O 1
ATOM 774 N N . GLY A 1 99 ? 5.781 11.128 19.655 1.00 86.94 99 GLY A N 1
ATOM 775 C CA . GLY A 1 99 ? 7.016 10.897 18.900 1.00 86.94 99 GLY A CA 1
ATOM 776 C C . GLY A 1 99 ? 6.943 9.810 17.824 1.00 86.94 99 GLY A C 1
ATOM 777 O O . GLY A 1 99 ? 7.940 9.608 17.137 1.00 86.94 99 GLY A O 1
ATOM 778 N N . MET A 1 100 ? 5.796 9.145 17.629 1.00 89.00 100 MET A N 1
ATOM 779 C CA . MET A 1 100 ? 5.629 8.203 16.519 1.00 89.00 100 MET A CA 1
ATOM 780 C C . MET A 1 100 ? 5.802 8.932 15.182 1.00 89.00 100 MET A C 1
ATOM 782 O O . MET A 1 100 ? 5.256 10.014 14.970 1.00 89.00 100 MET A O 1
ATOM 786 N N . THR A 1 101 ? 6.529 8.324 14.254 1.00 89.50 101 THR A N 1
ATOM 787 C CA . THR A 1 101 ? 6.818 8.834 12.909 1.00 89.50 101 THR A CA 1
ATOM 788 C C . THR A 1 101 ? 6.150 7.974 11.836 1.00 89.50 101 THR A C 1
ATOM 790 O O . THR A 1 101 ? 5.726 6.848 12.091 1.00 89.50 101 THR A O 1
ATOM 793 N N . VAL A 1 102 ? 6.071 8.485 10.603 1.00 88.50 102 VAL A N 1
ATOM 794 C CA . VAL A 1 102 ? 5.574 7.697 9.461 1.00 88.50 102 VAL A CA 1
ATOM 795 C C . VAL A 1 102 ? 6.420 6.433 9.267 1.00 88.50 102 VAL A C 1
ATOM 797 O O . VAL A 1 102 ? 5.884 5.375 8.946 1.00 88.50 102 VAL A O 1
ATOM 800 N N . ALA A 1 103 ? 7.734 6.532 9.491 1.00 90.62 103 ALA A N 1
ATOM 801 C CA . ALA A 1 103 ? 8.649 5.403 9.377 1.00 90.62 103 ALA A CA 1
ATOM 802 C C . ALA A 1 103 ? 8.318 4.304 10.395 1.00 90.62 103 ALA A C 1
ATOM 804 O O . ALA A 1 103 ? 8.326 3.133 10.028 1.00 90.62 103 ALA A O 1
ATOM 805 N N . ASP A 1 104 ? 7.940 4.663 11.625 1.00 91.19 104 ASP A N 1
ATOM 806 C CA . ASP A 1 104 ? 7.543 3.680 12.641 1.00 91.19 104 ASP A CA 1
ATOM 807 C C . ASP A 1 104 ? 6.328 2.866 12.190 1.00 91.19 104 ASP A C 1
ATOM 809 O O . ASP A 1 104 ? 6.295 1.652 12.373 1.00 91.19 104 ASP A O 1
ATOM 813 N N . CYS A 1 105 ? 5.359 3.494 11.518 1.00 89.06 105 CYS A N 1
ATOM 814 C CA . CYS A 1 105 ? 4.228 2.762 10.953 1.00 89.06 105 CYS A CA 1
ATOM 815 C C . CYS A 1 105 ? 4.613 1.906 9.749 1.00 89.06 105 CYS A C 1
ATOM 817 O O . CYS A 1 105 ? 4.141 0.779 9.638 1.00 89.06 105 CYS A O 1
ATOM 819 N N . LEU A 1 106 ? 5.466 2.407 8.855 1.00 91.56 106 LEU A N 1
ATOM 8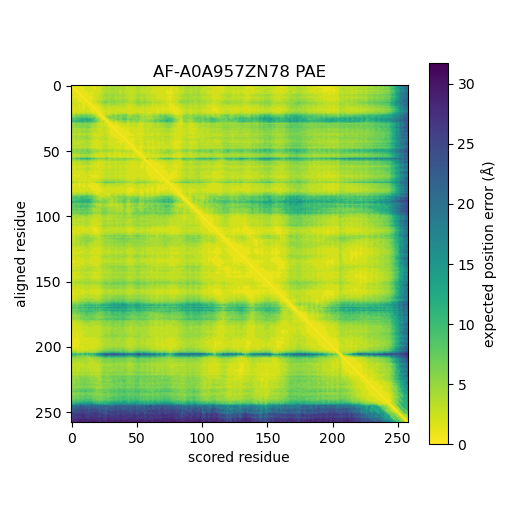20 C CA . LEU A 1 106 ? 5.897 1.634 7.690 1.00 91.56 106 LEU A CA 1
ATOM 821 C C . LEU A 1 106 ? 6.769 0.437 8.069 1.00 91.56 106 LEU A C 1
ATOM 823 O O . LEU A 1 106 ? 6.683 -0.578 7.392 1.00 91.56 106 LEU A O 1
ATOM 827 N N . HIS A 1 107 ? 7.593 0.554 9.110 1.00 91.00 107 HIS A N 1
ATOM 828 C CA . HIS A 1 107 ? 8.503 -0.502 9.564 1.00 91.00 107 HIS A CA 1
ATOM 829 C C . HIS A 1 107 ? 7.854 -1.445 10.587 1.00 91.00 107 HIS A C 1
ATOM 831 O O . HIS A 1 107 ? 8.248 -2.604 10.700 1.00 91.00 107 HIS A O 1
ATOM 837 N N . GLY A 1 108 ? 6.897 -0.934 11.366 1.00 89.50 108 GLY A N 1
ATOM 838 C CA . GLY A 1 108 ? 6.192 -1.678 12.408 1.00 89.50 108 GLY A CA 1
ATOM 839 C C . GLY A 1 108 ? 4.928 -2.389 11.928 1.00 89.50 108 GLY A C 1
ATOM 840 O O . GLY A 1 108 ? 4.379 -3.199 12.670 1.00 89.50 108 GLY A O 1
ATOM 841 N N . ALA A 1 109 ? 4.447 -2.103 10.715 1.00 92.69 109 ALA A N 1
ATOM 842 C CA . ALA A 1 109 ? 3.299 -2.796 10.146 1.00 92.69 109 ALA A CA 1
ATOM 843 C C . ALA A 1 109 ? 3.639 -4.247 9.774 1.00 92.69 109 ALA A C 1
ATOM 845 O O . ALA A 1 109 ? 4.701 -4.536 9.231 1.00 92.69 109 ALA A O 1
ATOM 846 N N . ASP A 1 110 ? 2.680 -5.156 9.960 1.00 94.06 110 ASP A N 1
ATOM 847 C CA . ASP A 1 110 ? 2.790 -6.525 9.436 1.00 94.06 110 ASP A CA 1
ATOM 848 C C . ASP A 1 110 ? 2.684 -6.565 7.901 1.00 94.06 110 ASP A C 1
ATOM 850 O O . ASP A 1 110 ? 3.160 -7.498 7.251 1.00 94.06 110 ASP A O 1
ATOM 854 N N . LEU A 1 111 ? 2.034 -5.554 7.312 1.00 95.69 111 LEU A N 1
ATOM 855 C CA . LEU A 1 111 ? 1.818 -5.420 5.876 1.00 95.69 111 LEU A CA 1
ATOM 856 C C . LEU A 1 111 ? 1.504 -3.974 5.483 1.00 95.69 111 LEU A C 1
ATOM 858 O O . LEU A 1 111 ? 0.615 -3.347 6.058 1.00 95.69 111 LEU A O 1
ATOM 862 N N . VAL A 1 112 ? 2.154 -3.487 4.425 1.00 96.88 112 VAL A N 1
ATOM 863 C CA . VAL A 1 112 ? 1.845 -2.200 3.783 1.00 96.88 112 VAL A CA 1
ATOM 864 C C . VAL A 1 112 ? 1.240 -2.421 2.394 1.00 96.88 112 VAL A C 1
ATOM 866 O O . VAL A 1 112 ? 1.715 -3.229 1.596 1.00 96.88 112 VAL A O 1
ATOM 869 N N . PHE A 1 113 ? 0.186 -1.675 2.069 1.00 96.81 113 PHE A N 1
ATOM 870 C CA . PHE A 1 113 ? -0.487 -1.750 0.772 1.00 96.81 113 PHE A CA 1
ATOM 871 C C . PHE A 1 113 ? -0.120 -0.564 -0.125 1.00 96.81 113 PHE A C 1
ATOM 873 O O . PHE A 1 113 ? -0.236 0.587 0.280 1.00 96.81 113 PHE A O 1
ATOM 880 N N . GLY A 1 114 ? 0.244 -0.851 -1.375 1.00 95.69 114 GLY A N 1
ATOM 881 C CA . GLY A 1 114 ? 0.381 0.116 -2.468 1.00 95.69 114 GLY A CA 1
ATOM 882 C C . GLY A 1 114 ? -0.538 -0.265 -3.618 1.00 95.69 114 GLY A C 1
ATOM 883 O O . GLY A 1 114 ? -0.087 -0.835 -4.605 1.00 95.69 114 GLY A O 1
ATOM 884 N N . GLN A 1 115 ? -1.839 -0.020 -3.473 1.00 94.19 115 GLN A N 1
ATOM 885 C CA . GLN A 1 115 ? -2.883 -0.510 -4.389 1.00 94.19 115 GLN A CA 1
ATOM 886 C C . GLN A 1 115 ? -3.346 0.557 -5.392 1.00 94.19 115 GLN A C 1
ATOM 888 O O . GLN A 1 115 ? -4.493 0.553 -5.828 1.00 94.19 115 GLN A O 1
ATOM 893 N N . SER A 1 116 ? -2.458 1.486 -5.744 1.00 90.75 116 SER A N 1
ATOM 894 C CA . SER A 1 116 ? -2.760 2.573 -6.671 1.00 90.75 116 SER A CA 1
ATOM 895 C C . SER A 1 116 ? -3.150 2.044 -8.057 1.00 90.75 116 SER A C 1
ATOM 897 O O . SER A 1 116 ? -2.530 1.114 -8.583 1.00 90.75 116 SER A O 1
ATOM 899 N N . ILE A 1 117 ? -4.138 2.694 -8.676 1.00 89.88 117 ILE A N 1
ATOM 900 C CA . ILE A 1 117 ? -4.539 2.459 -10.076 1.00 89.88 117 ILE A CA 1
ATOM 901 C C . ILE A 1 117 ? -3.511 3.001 -11.083 1.00 89.88 117 ILE A C 1
ATOM 903 O O . ILE A 1 117 ? -3.512 2.621 -12.249 1.00 89.88 117 ILE A O 1
ATOM 907 N N . TYR A 1 118 ? -2.631 3.887 -10.622 1.00 91.69 118 TYR A N 1
ATOM 908 C CA . TYR A 1 118 ? -1.429 4.362 -11.292 1.00 91.69 118 TYR A CA 1
ATOM 909 C C . TYR A 1 118 ? -0.521 4.973 -10.225 1.00 91.69 118 TYR A C 1
ATOM 911 O O . TYR A 1 118 ? -0.993 5.726 -9.376 1.00 91.69 118 TYR A O 1
ATOM 919 N N . GLU A 1 119 ? 0.766 4.642 -10.241 1.00 95.19 119 GLU A N 1
ATOM 920 C CA . GLU A 1 119 ? 1.727 5.166 -9.273 1.00 95.19 119 GLU A CA 1
ATOM 921 C C . GLU A 1 119 ? 3.091 5.330 -9.953 1.00 95.19 119 GLU A C 1
ATOM 923 O O . GLU A 1 119 ? 3.751 4.321 -10.220 1.00 95.19 119 GLU A O 1
ATOM 928 N N . PRO A 1 120 ? 3.531 6.572 -10.246 1.00 94.31 120 PRO A N 1
ATOM 929 C CA . PRO A 1 120 ? 4.788 6.821 -10.949 1.00 94.31 120 PRO A CA 1
ATOM 930 C C . PRO A 1 120 ? 6.000 6.183 -10.274 1.00 94.31 120 PRO A C 1
ATOM 932 O O . PRO A 1 120 ? 6.924 5.755 -10.965 1.00 94.31 120 PRO A O 1
ATOM 935 N N . PHE A 1 121 ? 6.004 6.110 -8.937 1.00 93.94 121 PHE A N 1
ATOM 936 C CA . PHE A 1 121 ? 7.087 5.460 -8.210 1.00 93.94 121 PHE A CA 1
ATOM 937 C C . PHE A 1 121 ? 6.610 4.655 -7.002 1.00 93.94 121 PHE A C 1
ATOM 939 O O . PHE A 1 121 ? 6.912 3.474 -6.921 1.00 93.94 121 PHE A O 1
ATOM 946 N N . GLY A 1 122 ? 5.840 5.222 -6.076 1.00 94.62 122 GLY A N 1
ATOM 947 C CA . GLY A 1 122 ? 5.396 4.502 -4.874 1.00 94.62 122 GLY A CA 1
ATOM 948 C C . GLY A 1 122 ? 6.461 4.483 -3.783 1.00 94.62 122 GLY A C 1
ATOM 949 O O . GLY A 1 122 ? 6.795 3.431 -3.234 1.00 94.62 122 GLY A O 1
ATOM 950 N N . LEU A 1 123 ? 7.003 5.667 -3.483 1.00 93.19 123 LEU A N 1
ATOM 951 C CA . LEU A 1 123 ? 8.091 5.873 -2.526 1.00 93.19 123 LEU A CA 1
ATOM 952 C C . LEU A 1 123 ? 7.849 5.164 -1.186 1.00 93.19 123 LEU A C 1
ATOM 954 O O . LEU A 1 123 ? 8.692 4.387 -0.764 1.00 93.19 123 LEU A O 1
ATOM 958 N N . ARG A 1 124 ? 6.684 5.357 -0.555 1.00 92.69 124 ARG A N 1
ATOM 959 C CA . ARG A 1 124 ? 6.387 4.785 0.775 1.00 92.69 124 ARG A CA 1
ATOM 960 C C . ARG A 1 124 ? 6.372 3.262 0.788 1.00 92.69 124 ARG A C 1
ATOM 962 O O . ARG A 1 124 ? 6.873 2.636 1.715 1.00 92.69 124 ARG A O 1
ATOM 969 N N . THR A 1 125 ? 5.830 2.651 -0.259 1.00 95.25 125 THR A N 1
ATOM 970 C CA . THR A 1 125 ? 5.832 1.192 -0.387 1.00 95.25 125 THR A CA 1
ATOM 971 C C . THR A 1 125 ? 7.213 0.637 -0.710 1.00 95.25 125 THR A C 1
ATOM 973 O O . THR A 1 125 ? 7.563 -0.428 -0.213 1.00 95.25 125 THR A O 1
ATOM 976 N N . ALA A 1 126 ? 8.032 1.369 -1.470 1.00 95.81 126 ALA A N 1
ATOM 977 C CA . ALA A 1 126 ? 9.431 1.008 -1.669 1.00 95.81 126 ALA A CA 1
ATOM 978 C C . ALA A 1 126 ? 10.235 1.145 -0.364 1.00 95.81 126 ALA A C 1
ATOM 980 O O . ALA A 1 126 ? 10.994 0.245 -0.027 1.00 95.81 126 ALA A O 1
ATOM 981 N N . GLU A 1 127 ? 10.031 2.222 0.400 1.00 95.25 127 GLU A N 1
ATOM 982 C CA . GLU A 1 127 ? 10.644 2.437 1.718 1.00 95.25 127 GLU A CA 1
ATOM 983 C C . GLU A 1 127 ? 10.328 1.278 2.671 1.00 95.25 127 GLU A C 1
ATOM 985 O O . GLU A 1 127 ? 11.253 0.673 3.213 1.00 95.25 127 GLU A O 1
ATOM 990 N N . ALA A 1 128 ? 9.051 0.901 2.799 1.00 96.00 128 ALA A N 1
ATOM 991 C CA . ALA A 1 128 ? 8.628 -0.236 3.618 1.00 96.00 128 ALA A CA 1
ATOM 992 C C . ALA A 1 128 ? 9.265 -1.558 3.149 1.00 96.00 128 ALA A C 1
ATOM 994 O O . ALA A 1 128 ? 9.789 -2.321 3.962 1.00 96.00 128 ALA A O 1
ATOM 995 N N . ALA A 1 129 ? 9.299 -1.806 1.833 1.00 96.00 129 ALA A N 1
ATOM 996 C CA . ALA A 1 129 ? 9.933 -2.997 1.273 1.00 96.00 129 ALA A CA 1
ATOM 997 C C . ALA A 1 129 ? 11.436 -3.068 1.592 1.00 96.00 129 ALA A C 1
ATOM 999 O O . ALA A 1 129 ? 11.941 -4.126 1.967 1.00 96.00 129 ALA A O 1
ATOM 1000 N N . LEU A 1 130 ? 12.153 -1.946 1.478 1.00 95.56 130 LEU A N 1
ATOM 1001 C CA . LEU A 1 130 ? 13.581 -1.846 1.802 1.00 95.56 130 LEU A CA 1
ATOM 1002 C C . LEU A 1 130 ? 13.853 -1.895 3.313 1.00 95.56 130 LEU A C 1
ATOM 1004 O O . LEU A 1 130 ? 14.966 -2.204 3.725 1.00 95.56 130 LEU A O 1
ATOM 1008 N N . ALA A 1 131 ? 12.855 -1.612 4.145 1.00 94.44 131 ALA A N 1
ATOM 1009 C CA . ALA A 1 131 ? 12.894 -1.847 5.586 1.00 94.44 131 ALA A CA 1
ATOM 1010 C C . ALA A 1 131 ? 12.474 -3.278 5.970 1.00 94.44 131 ALA A C 1
ATOM 1012 O O . ALA A 1 131 ? 12.241 -3.572 7.138 1.00 94.44 131 ALA A O 1
ATOM 1013 N N . GLY A 1 132 ? 12.341 -4.178 4.993 1.00 93.88 132 GLY A N 1
ATOM 1014 C CA . GLY A 1 132 ? 12.000 -5.578 5.217 1.00 93.88 132 GLY A CA 1
ATOM 1015 C C . GLY A 1 132 ? 10.543 -5.836 5.610 1.00 93.88 132 GLY A C 1
ATOM 1016 O O . GLY A 1 132 ? 10.185 -6.976 5.905 1.00 93.88 132 GLY A O 1
ATOM 1017 N N . THR A 1 133 ? 9.686 -4.815 5.578 1.00 94.44 133 THR A N 1
ATOM 1018 C CA . THR A 1 133 ? 8.250 -4.976 5.824 1.00 94.44 133 THR A CA 1
ATOM 1019 C C . THR A 1 133 ? 7.584 -5.623 4.608 1.00 94.44 133 THR A C 1
ATOM 1021 O O . THR A 1 133 ? 7.913 -5.259 3.472 1.00 94.44 133 THR A O 1
ATOM 1024 N N . PRO A 1 134 ? 6.676 -6.601 4.785 1.00 95.44 134 PRO A N 1
ATOM 1025 C CA . PRO A 1 134 ? 5.869 -7.117 3.687 1.00 95.44 134 PRO A CA 1
ATOM 1026 C C . PRO A 1 134 ? 5.061 -6.011 3.013 1.00 95.44 134 PRO A C 1
ATOM 1028 O O . PRO A 1 134 ? 4.400 -5.211 3.675 1.00 95.44 134 PRO A O 1
ATOM 1031 N N . VAL A 1 135 ? 5.077 -5.986 1.683 1.00 97.06 135 VAL A N 1
ATOM 1032 C CA . VAL A 1 135 ? 4.294 -5.037 0.895 1.00 97.06 135 VAL A CA 1
ATOM 1033 C C . VAL A 1 135 ? 3.459 -5.745 -0.159 1.00 97.06 135 VAL A C 1
ATOM 1035 O O . VAL A 1 135 ? 3.911 -6.694 -0.799 1.00 97.06 135 VAL A O 1
ATOM 1038 N N . CYS A 1 136 ? 2.238 -5.262 -0.375 1.00 97.69 136 CYS A N 1
ATOM 1039 C CA . CYS A 1 136 ? 1.399 -5.673 -1.493 1.00 97.69 136 CYS A CA 1
ATOM 1040 C C . CYS A 1 136 ? 1.211 -4.503 -2.454 1.00 97.69 136 CYS A C 1
ATOM 1042 O O . CYS A 1 136 ? 0.489 -3.549 -2.153 1.00 97.69 136 CYS A O 1
ATOM 1044 N N . MET A 1 137 ? 1.854 -4.582 -3.614 1.00 97.50 137 MET A N 1
ATOM 1045 C CA . MET A 1 137 ? 1.907 -3.512 -4.603 1.00 97.50 137 MET A CA 1
ATOM 1046 C C . MET A 1 137 ? 1.074 -3.866 -5.830 1.00 97.50 137 MET A C 1
ATOM 1048 O O . MET A 1 137 ? 1.065 -5.008 -6.281 1.00 97.50 137 MET A O 1
ATOM 1052 N N . SER A 1 138 ? 0.397 -2.880 -6.397 1.00 97.12 138 SER A N 1
ATOM 1053 C CA . SER A 1 138 ? -0.200 -2.973 -7.722 1.00 97.12 138 SER A CA 1
ATOM 1054 C C . SER A 1 138 ? 0.899 -3.133 -8.776 1.00 97.12 138 SER A C 1
ATOM 1056 O O . SER A 1 138 ? 1.961 -2.511 -8.682 1.00 97.12 138 SER A O 1
ATOM 1058 N N . ASN A 1 139 ? 0.660 -3.943 -9.807 1.00 96.00 139 ASN A N 1
ATOM 1059 C CA . ASN A 1 139 ? 1.619 -4.163 -10.894 1.00 96.00 139 ASN A CA 1
ATOM 1060 C C . ASN A 1 139 ? 1.903 -2.903 -11.734 1.00 96.00 139 ASN A C 1
ATOM 1062 O O . ASN A 1 139 ? 2.857 -2.899 -12.509 1.00 96.00 139 ASN A O 1
ATOM 1066 N N . VAL A 1 140 ? 1.100 -1.847 -11.574 1.00 95.56 140 VAL A N 1
ATOM 1067 C CA . VAL A 1 140 ? 1.296 -0.534 -12.211 1.00 95.56 140 VAL A CA 1
ATOM 1068 C C . VAL A 1 140 ? 2.041 0.471 -11.323 1.00 95.56 140 VAL A C 1
ATOM 1070 O O . VAL A 1 140 ? 2.090 1.658 -11.637 1.00 95.56 140 VAL A O 1
ATOM 1073 N N . CYS A 1 141 ? 2.639 0.017 -10.219 1.00 97.25 141 CYS A N 1
ATOM 1074 C CA . CYS A 1 141 ? 3.510 0.838 -9.385 1.00 97.25 141 CYS A CA 1
ATOM 1075 C C . CYS A 1 141 ? 4.949 0.869 -9.930 1.00 97.25 141 CYS A C 1
ATOM 1077 O O . CYS A 1 141 ? 5.585 -0.173 -10.106 1.00 97.25 141 CYS A O 1
ATOM 1079 N N . GLY A 1 142 ? 5.490 2.068 -10.160 1.00 96.00 142 GLY A N 1
ATOM 1080 C CA . GLY A 1 142 ? 6.798 2.267 -10.791 1.00 96.00 142 GLY A CA 1
ATOM 1081 C C . GLY A 1 142 ? 8.008 1.770 -9.993 1.00 96.00 142 GLY A C 1
ATOM 1082 O O . GLY A 1 142 ? 9.057 1.503 -10.581 1.00 96.00 142 GLY A O 1
ATOM 1083 N N . SER A 1 143 ? 7.892 1.569 -8.680 1.00 96.00 143 SER A N 1
ATOM 1084 C CA . SER A 1 143 ? 8.976 0.988 -7.876 1.00 96.00 143 SER A CA 1
ATOM 1085 C C . SER A 1 143 ? 9.085 -0.524 -8.029 1.00 96.00 143 SER A C 1
ATOM 1087 O O . SER A 1 143 ? 10.165 -1.056 -7.802 1.00 96.00 143 SER A O 1
ATOM 1089 N N . VAL A 1 144 ? 8.050 -1.229 -8.502 1.00 97.19 144 VAL A N 1
ATOM 1090 C CA . VAL A 1 144 ? 8.123 -2.679 -8.769 1.00 97.19 144 VAL A CA 1
ATOM 1091 C C . VAL A 1 144 ? 9.258 -3.025 -9.749 1.00 97.19 144 VAL A C 1
ATOM 1093 O O . VAL A 1 144 ? 10.116 -3.844 -9.401 1.00 97.19 144 VAL A O 1
ATOM 1096 N N . PRO A 1 145 ? 9.345 -2.427 -10.957 1.00 95.81 145 PRO A N 1
ATOM 1097 C CA . PRO A 1 145 ? 10.469 -2.686 -11.855 1.00 95.81 145 PRO A CA 1
ATOM 1098 C C . PRO A 1 145 ? 11.804 -2.157 -11.312 1.00 95.81 145 PRO A C 1
ATOM 1100 O O . PRO A 1 145 ? 12.838 -2.761 -11.593 1.00 95.81 145 PRO A O 1
ATOM 1103 N N . ALA A 1 146 ? 11.806 -1.073 -10.527 1.00 94.19 146 ALA A N 1
ATOM 1104 C CA . ALA A 1 146 ? 13.027 -0.538 -9.921 1.00 94.19 146 ALA A CA 1
ATOM 1105 C C . ALA A 1 146 ? 13.622 -1.507 -8.886 1.00 94.19 146 ALA A C 1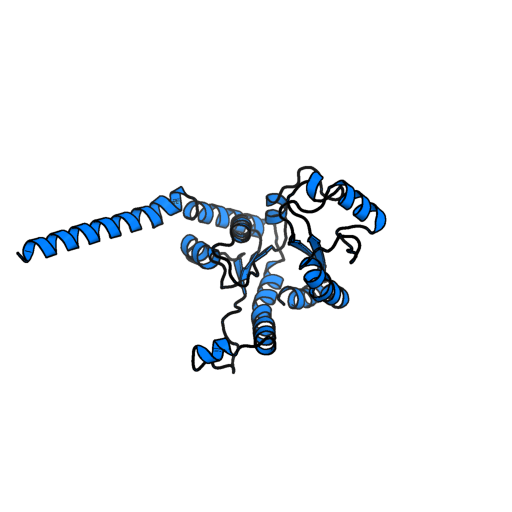
ATOM 1107 O O . ALA A 1 146 ? 14.798 -1.854 -8.982 1.00 94.19 146 ALA A O 1
ATOM 1108 N N . LEU A 1 147 ? 12.794 -2.009 -7.964 1.00 96.75 147 LEU A N 1
ATOM 1109 C CA . LEU A 1 147 ? 13.161 -3.012 -6.963 1.00 96.75 147 LEU A CA 1
ATOM 1110 C C . LEU A 1 147 ? 13.665 -4.290 -7.631 1.00 96.75 147 LEU A C 1
ATOM 1112 O O . LEU A 1 147 ? 14.747 -4.764 -7.299 1.00 96.75 147 LEU A O 1
ATOM 1116 N N . ARG A 1 148 ? 12.937 -4.802 -8.634 1.00 96.81 148 ARG A N 1
ATOM 1117 C CA . ARG A 1 148 ? 13.360 -5.989 -9.393 1.00 96.81 148 ARG A CA 1
ATOM 1118 C C . ARG A 1 148 ? 14.717 -5.786 -10.058 1.00 96.81 148 ARG A C 1
ATOM 1120 O O . ARG A 1 148 ? 15.563 -6.666 -10.004 1.00 96.81 148 ARG A O 1
ATOM 1127 N N . LYS A 1 149 ? 14.929 -4.637 -10.703 1.00 94.38 149 LYS A N 1
ATOM 1128 C CA . LYS A 1 149 ? 16.192 -4.341 -11.385 1.00 94.38 149 LYS A CA 1
ATOM 1129 C C . LYS A 1 149 ? 17.356 -4.246 -10.397 1.00 94.38 149 LYS A C 1
ATOM 1131 O O . LYS A 1 149 ? 18.433 -4.745 -10.701 1.00 94.38 149 LYS A O 1
ATOM 1136 N N . ALA A 1 150 ? 17.143 -3.605 -9.250 1.00 94.00 150 ALA A N 1
ATOM 1137 C CA . ALA A 1 150 ? 18.166 -3.428 -8.224 1.00 94.00 150 ALA A CA 1
ATOM 1138 C C . ALA A 1 150 ? 18.530 -4.741 -7.511 1.00 94.00 150 ALA A C 1
ATOM 1140 O O . ALA A 1 150 ? 19.690 -4.949 -7.172 1.00 94.00 150 ALA A O 1
ATOM 1141 N N . ALA A 1 151 ? 17.559 -5.635 -7.318 1.00 95.19 151 ALA A N 1
ATOM 1142 C CA . ALA A 1 151 ? 17.743 -6.912 -6.631 1.00 95.19 151 ALA A CA 1
ATOM 1143 C C . ALA A 1 151 ? 18.015 -8.108 -7.572 1.00 95.19 151 ALA A C 1
ATOM 1145 O O . ALA A 1 151 ? 18.312 -9.203 -7.099 1.00 95.19 151 ALA A O 1
ATOM 1146 N N . GLY A 1 152 ? 17.895 -7.932 -8.892 1.00 95.31 152 GLY A N 1
ATOM 1147 C CA . GLY A 1 152 ? 17.929 -9.007 -9.896 1.00 95.31 152 GLY A CA 1
ATOM 1148 C C . GLY A 1 152 ? 16.593 -9.752 -10.025 1.00 95.31 152 GLY A C 1
ATOM 1149 O O . GLY A 1 152 ? 16.113 -9.984 -11.135 1.00 95.31 152 GLY A O 1
ATOM 1150 N N . GLU A 1 153 ? 15.948 -10.038 -8.898 1.00 96.00 153 GLU A N 1
ATOM 1151 C CA . GLU A 1 153 ? 14.580 -10.553 -8.798 1.00 96.00 153 GLU A CA 1
ATOM 1152 C C . GLU A 1 153 ? 13.771 -9.720 -7.800 1.00 96.00 153 GLU A C 1
ATOM 1154 O O . GLU A 1 153 ? 14.322 -8.895 -7.079 1.00 96.00 153 GLU A O 1
ATOM 1159 N N . LEU A 1 154 ? 12.445 -9.879 -7.758 1.00 96.38 154 LEU A N 1
ATOM 1160 C CA . LEU A 1 154 ? 11.670 -9.176 -6.734 1.00 96.38 154 LEU A CA 1
ATOM 1161 C C . LEU A 1 154 ? 11.999 -9.737 -5.341 1.00 96.38 154 LEU A C 1
ATOM 1163 O O . LEU A 1 154 ? 11.996 -10.959 -5.185 1.00 96.38 154 LEU A O 1
ATOM 1167 N N . PRO A 1 155 ? 12.229 -8.874 -4.333 1.00 95.50 155 PRO A N 1
ATOM 1168 C CA . PRO A 1 155 ? 12.420 -9.327 -2.960 1.00 95.50 155 PRO A CA 1
ATOM 1169 C C . PRO A 1 155 ? 11.232 -10.157 -2.471 1.00 95.50 155 PRO A C 1
ATOM 1171 O O . PRO A 1 155 ? 10.086 -9.900 -2.839 1.00 95.50 155 PRO A O 1
ATOM 1174 N N . GLU A 1 156 ? 11.491 -11.135 -1.604 1.00 93.62 156 GLU A N 1
ATOM 1175 C CA . GLU A 1 156 ? 10.461 -12.055 -1.102 1.00 93.62 156 GLU A CA 1
ATOM 1176 C C . GLU A 1 156 ? 9.322 -11.331 -0.366 1.00 93.62 156 GLU A C 1
ATOM 1178 O O . GLU A 1 156 ? 8.160 -11.729 -0.472 1.00 93.62 156 GLU A O 1
ATOM 1183 N N . ASN A 1 157 ? 9.623 -10.224 0.310 1.00 95.25 157 ASN A N 1
ATOM 1184 C CA . ASN A 1 157 ? 8.637 -9.405 1.006 1.00 95.25 157 ASN A CA 1
ATOM 1185 C C . ASN A 1 157 ? 7.829 -8.486 0.071 1.00 95.25 157 ASN A C 1
ATOM 1187 O O . ASN A 1 157 ? 6.945 -7.779 0.546 1.00 95.25 157 ASN A O 1
ATOM 1191 N N . VAL A 1 158 ? 8.083 -8.497 -1.242 1.00 97.12 158 VAL A N 1
ATOM 1192 C CA . VAL A 1 158 ? 7.326 -7.724 -2.236 1.00 97.12 158 VAL A CA 1
ATOM 1193 C C . VAL A 1 158 ? 6.354 -8.638 -2.977 1.00 97.12 158 VAL A C 1
ATOM 1195 O O . VAL A 1 158 ? 6.735 -9.442 -3.828 1.00 97.12 158 VAL A O 1
ATOM 1198 N N . ILE A 1 159 ? 5.065 -8.491 -2.677 1.00 97.50 159 ILE A N 1
ATOM 1199 C CA . ILE A 1 159 ? 3.976 -9.209 -3.335 1.00 97.50 159 ILE A CA 1
ATOM 1200 C C . ILE A 1 159 ? 3.331 -8.267 -4.349 1.00 97.50 159 ILE A C 1
ATOM 1202 O O . ILE A 1 159 ? 2.953 -7.148 -4.011 1.00 97.50 159 ILE A O 1
ATOM 1206 N N . VAL A 1 160 ? 3.165 -8.722 -5.591 1.00 97.50 160 VAL A N 1
ATOM 1207 C CA . VAL A 1 160 ? 2.534 -7.927 -6.652 1.00 97.50 160 VAL A CA 1
ATOM 1208 C C . VAL A 1 160 ? 1.135 -8.462 -6.946 1.00 97.50 160 VAL A C 1
ATOM 1210 O O . VAL A 1 160 ? 0.977 -9.634 -7.282 1.00 97.50 160 VAL A O 1
ATOM 1213 N N . ALA A 1 161 ? 0.130 -7.597 -6.835 1.00 96.81 161 ALA A N 1
ATOM 1214 C CA . ALA A 1 161 ? -1.221 -7.838 -7.323 1.00 96.81 161 ALA A CA 1
ATOM 1215 C C . ALA A 1 161 ? -1.337 -7.309 -8.760 1.00 96.81 161 ALA A C 1
ATOM 1217 O O . ALA A 1 161 ? -1.046 -6.142 -9.024 1.00 96.81 161 ALA A O 1
ATOM 1218 N N . ASP A 1 162 ? -1.723 -8.179 -9.692 1.00 94.88 162 ASP A N 1
ATOM 1219 C CA . ASP A 1 162 ? -1.816 -7.849 -11.116 1.00 94.88 162 ASP A CA 1
ATOM 1220 C C . ASP A 1 162 ? -3.247 -7.466 -11.491 1.00 94.88 162 ASP A C 1
ATOM 1222 O O . ASP A 1 162 ? -4.112 -8.327 -11.588 1.00 94.88 162 ASP A O 1
ATOM 1226 N N . TYR A 1 163 ? -3.510 -6.185 -11.722 1.00 93.25 163 TYR A N 1
ATOM 1227 C CA . TYR A 1 163 ? -4.846 -5.693 -12.072 1.00 93.25 163 TYR A CA 1
ATOM 1228 C C . TYR A 1 163 ? -5.028 -5.396 -13.558 1.00 93.25 163 TYR A C 1
ATOM 1230 O O . TYR A 1 163 ? -6.111 -4.984 -13.962 1.00 93.25 163 TYR A O 1
ATOM 1238 N N . VAL A 1 164 ? -4.000 -5.609 -14.385 1.00 91.69 164 VAL A N 1
ATOM 1239 C CA . VAL A 1 164 ? -4.079 -5.318 -15.830 1.00 91.69 164 VAL A CA 1
ATOM 1240 C C . VAL A 1 164 ? -4.159 -6.583 -16.675 1.00 91.69 164 VAL A C 1
ATOM 1242 O O . VAL A 1 164 ? -4.579 -6.532 -17.830 1.00 91.69 164 VAL A O 1
ATOM 1245 N N . LYS A 1 165 ? -3.764 -7.734 -16.124 1.00 91.69 165 LYS A N 1
ATOM 1246 C CA . LYS A 1 165 ? -3.902 -9.015 -16.808 1.00 91.69 165 LYS A CA 1
ATOM 1247 C C . LYS A 1 165 ? -5.346 -9.501 -16.759 1.00 91.69 165 LYS A C 1
ATOM 1249 O O . LYS A 1 165 ? -5.890 -9.771 -15.689 1.00 91.69 165 LYS A O 1
ATOM 1254 N N . MET A 1 166 ? -5.940 -9.701 -17.931 1.00 91.12 166 MET A N 1
ATOM 1255 C CA . MET A 1 166 ? -7.290 -10.250 -18.021 1.00 91.12 166 MET A CA 1
ATOM 1256 C C . MET A 1 166 ? -7.330 -11.710 -17.539 1.00 91.12 166 MET A C 1
ATOM 1258 O O . MET A 1 166 ? -6.450 -12.501 -17.906 1.00 91.12 166 MET A O 1
ATOM 1262 N N . PRO A 1 167 ? -8.332 -12.097 -16.727 1.00 86.88 167 PRO A N 1
ATOM 1263 C CA . PRO A 1 167 ? -8.501 -13.484 -16.329 1.00 86.88 167 PRO A CA 1
ATOM 1264 C C . PRO A 1 167 ? -8.808 -14.390 -17.536 1.00 86.88 167 PRO A C 1
ATOM 1266 O O . PRO A 1 167 ? -9.299 -13.917 -18.568 1.00 86.88 167 PRO A O 1
ATOM 1269 N N . PRO A 1 168 ? -8.556 -15.708 -17.420 1.00 85.62 168 PRO A N 1
ATOM 1270 C CA . PRO A 1 168 ? -8.854 -16.659 -18.486 1.00 85.62 168 PRO A CA 1
ATOM 1271 C C . PRO A 1 168 ? -10.302 -16.548 -18.974 1.00 85.62 168 PRO A C 1
ATOM 1273 O O . PRO A 1 168 ? -11.230 -16.474 -18.169 1.00 85.62 168 PRO A O 1
ATOM 1276 N N . GLY A 1 169 ? -10.486 -16.566 -20.295 1.00 83.44 169 GLY A N 1
ATOM 1277 C CA . GLY A 1 169 ? -11.802 -16.472 -20.933 1.00 83.44 169 GLY A CA 1
ATOM 1278 C C . GLY A 1 169 ? -12.237 -15.055 -21.314 1.00 83.44 169 GLY A C 1
ATOM 1279 O O . GLY A 1 169 ? -13.245 -14.922 -22.000 1.00 83.44 169 GLY A O 1
ATOM 1280 N N . TYR A 1 170 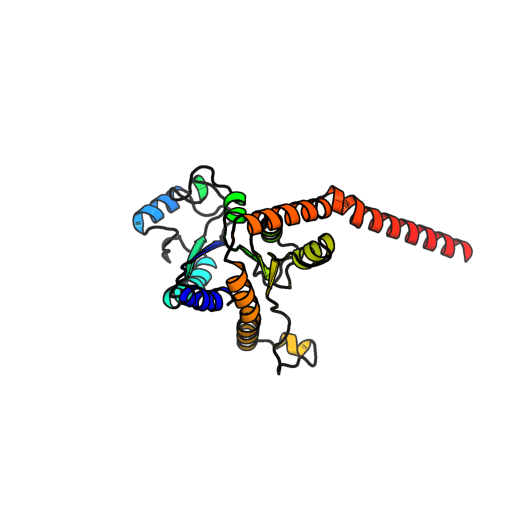? -11.479 -14.016 -20.947 1.00 86.69 170 TYR A N 1
ATOM 1281 C CA . TYR A 1 170 ? -11.720 -12.652 -21.419 1.00 86.69 170 TYR A CA 1
ATOM 1282 C C . TYR A 1 170 ? -10.644 -12.237 -22.420 1.00 86.69 170 TYR A C 1
ATOM 1284 O O . TYR A 1 170 ? -9.460 -12.159 -22.087 1.00 86.69 170 TYR A O 1
ATOM 1292 N N . TRP A 1 171 ? -11.059 -11.991 -23.660 1.00 84.88 171 TRP A N 1
ATOM 1293 C CA . TRP A 1 171 ? -10.169 -11.642 -24.763 1.00 84.88 171 TRP A CA 1
ATOM 1294 C C . TRP A 1 171 ? -10.312 -10.165 -25.122 1.00 84.88 171 TRP A C 1
ATOM 1296 O O . TRP A 1 171 ? -11.421 -9.675 -25.310 1.00 84.88 171 TRP A O 1
ATOM 1306 N N . LEU A 1 172 ? -9.177 -9.477 -25.243 1.00 90.00 172 LEU A N 1
ATOM 1307 C CA . LEU A 1 172 ? -9.094 -8.136 -25.815 1.00 90.00 172 LEU A CA 1
ATOM 1308 C C . LEU A 1 172 ? -8.564 -8.285 -27.243 1.00 90.00 172 LEU A C 1
ATOM 1310 O O . LEU A 1 172 ? -7.380 -8.554 -27.442 1.00 90.00 172 LEU A O 1
ATOM 1314 N N . GLY A 1 173 ? -9.446 -8.166 -28.231 1.00 88.38 173 GLY A N 1
ATOM 1315 C CA . GLY A 1 173 ? -9.100 -8.226 -29.651 1.00 88.38 173 GLY A CA 1
ATOM 1316 C C . GLY A 1 173 ? -8.584 -6.898 -30.202 1.00 88.38 173 GLY A C 1
ATOM 1317 O O . GLY A 1 173 ? -7.874 -6.887 -31.206 1.00 88.38 173 GLY A O 1
ATOM 1318 N N . SER A 1 174 ? -8.902 -5.783 -29.544 1.00 91.94 174 SER A N 1
ATOM 1319 C CA . SER A 1 174 ? -8.431 -4.447 -29.899 1.00 91.94 174 SER A CA 1
ATOM 1320 C C . SER A 1 174 ? -8.262 -3.543 -28.667 1.00 91.94 174 SER A C 1
ATOM 1322 O O . SER A 1 174 ? -8.861 -3.800 -27.621 1.00 91.94 174 SER A O 1
ATOM 1324 N N . PRO A 1 175 ? -7.510 -2.430 -28.771 1.00 90.19 175 PRO A N 1
ATOM 1325 C CA . PRO A 1 175 ? -7.477 -1.412 -27.720 1.00 90.19 175 PRO A CA 1
ATOM 1326 C C . PRO A 1 175 ? -8.853 -0.805 -27.398 1.00 90.19 175 PRO A C 1
ATOM 1328 O O . PRO A 1 175 ? -9.068 -0.349 -26.279 1.00 90.19 175 PRO A O 1
ATOM 1331 N N . TYR A 1 176 ? -9.796 -0.812 -28.347 1.00 92.00 176 TYR A N 1
ATOM 1332 C CA . TYR A 1 176 ? -11.155 -0.312 -28.118 1.00 92.00 176 TYR A CA 1
ATOM 1333 C C . TYR A 1 176 ? -11.954 -1.217 -27.178 1.00 92.00 176 TYR A C 1
ATOM 1335 O O . TYR A 1 176 ? -12.768 -0.719 -26.404 1.00 92.00 176 TYR A O 1
ATOM 1343 N N . ASP A 1 177 ? -11.659 -2.517 -27.159 1.00 90.69 177 ASP A N 1
ATOM 1344 C CA . ASP A 1 177 ? -12.279 -3.459 -26.222 1.00 90.69 177 ASP A CA 1
ATOM 1345 C C . ASP A 1 177 ? -11.871 -3.132 -24.780 1.00 90.69 177 ASP A C 1
ATOM 1347 O O . ASP A 1 177 ? -12.662 -3.294 -23.853 1.00 90.69 177 ASP A O 1
ATOM 1351 N N . ALA A 1 178 ? -10.652 -2.611 -24.587 1.00 89.50 178 ALA A N 1
ATOM 1352 C CA . ALA A 1 178 ? -10.195 -2.137 -23.285 1.00 89.50 178 ALA A CA 1
ATOM 1353 C C . ALA A 1 178 ? -10.918 -0.848 -22.856 1.00 89.50 178 ALA A C 1
ATOM 1355 O O . ALA A 1 178 ? -11.202 -0.671 -21.674 1.00 89.50 178 ALA A O 1
ATOM 1356 N N . LEU A 1 179 ? -11.266 0.034 -23.802 1.00 91.06 179 LEU A N 1
ATOM 1357 C CA . LEU A 1 179 ? -12.063 1.237 -23.518 1.00 91.06 179 LEU A CA 1
ATOM 1358 C C . LEU A 1 179 ? -13.510 0.904 -23.134 1.00 91.06 179 LEU A C 1
ATOM 1360 O O . LEU A 1 179 ? -14.139 1.678 -22.417 1.00 91.06 179 LEU A O 1
ATOM 1364 N N . ALA A 1 180 ? -14.021 -0.245 -23.578 1.00 90.62 180 ALA A N 1
ATOM 1365 C CA . ALA A 1 180 ? -15.347 -0.744 -23.228 1.00 90.62 180 ALA A CA 1
ATOM 1366 C C . ALA A 1 180 ? -15.403 -1.449 -21.856 1.00 90.62 180 ALA A C 1
ATOM 1368 O O . ALA A 1 180 ? -16.480 -1.875 -21.443 1.00 90.62 180 ALA A O 1
ATOM 1369 N N . ILE A 1 181 ? -14.275 -1.581 -21.143 1.00 91.88 181 ILE A N 1
ATOM 1370 C CA . ILE A 1 181 ? -14.232 -2.189 -19.806 1.00 91.88 181 ILE A CA 1
ATOM 1371 C C . ILE A 1 181 ? -15.004 -1.314 -18.809 1.00 91.88 181 ILE A C 1
ATOM 1373 O O . ILE A 1 181 ? -14.536 -0.253 -18.369 1.00 91.88 181 ILE A O 1
ATOM 1377 N N . ASP A 1 182 ? -16.169 -1.819 -18.416 1.00 93.69 182 ASP A N 1
ATOM 1378 C CA . ASP A 1 182 ? -17.045 -1.228 -17.414 1.00 93.69 182 ASP A CA 1
ATOM 1379 C C . ASP A 1 182 ? -16.667 -1.634 -15.977 1.00 93.69 182 ASP A C 1
ATOM 1381 O O . ASP A 1 182 ? -15.681 -2.334 -15.725 1.00 93.69 182 ASP A O 1
ATOM 1385 N N . GLN A 1 183 ? -17.462 -1.167 -15.014 1.00 93.31 183 GLN A N 1
ATOM 1386 C CA . GLN A 1 183 ? -17.285 -1.472 -13.595 1.00 93.31 183 GLN A CA 1
ATOM 1387 C C . GLN A 1 183 ? -17.373 -2.978 -13.303 1.00 93.31 183 GLN A C 1
ATOM 1389 O O . GLN A 1 183 ? -16.579 -3.490 -12.519 1.00 93.31 183 GLN A O 1
ATOM 1394 N N . GLY A 1 184 ? -18.290 -3.704 -13.950 1.00 93.81 184 GLY A N 1
ATOM 1395 C CA . GLY A 1 184 ? -18.500 -5.129 -13.692 1.00 93.81 184 GLY A CA 1
ATOM 1396 C C . GLY A 1 184 ? -17.299 -5.973 -14.109 1.00 93.81 184 GLY A C 1
ATOM 1397 O O . GLY A 1 184 ? -16.868 -6.862 -13.368 1.00 93.81 184 GLY A O 1
ATOM 1398 N N . VAL A 1 185 ? -16.705 -5.658 -15.262 1.00 92.88 185 VAL A N 1
ATOM 1399 C CA . VAL A 1 185 ? -15.475 -6.314 -15.720 1.00 92.88 185 VAL A CA 1
ATOM 1400 C C . VAL A 1 185 ? -14.302 -5.980 -14.795 1.00 92.88 185 VAL A C 1
ATOM 1402 O O . VAL A 1 185 ? -13.545 -6.886 -14.444 1.00 92.88 185 VAL A O 1
ATOM 1405 N N . ARG A 1 186 ? -14.163 -4.724 -14.345 1.00 92.88 186 ARG A N 1
ATOM 1406 C CA . ARG A 1 186 ? -13.112 -4.325 -13.383 1.00 92.88 186 ARG A CA 1
ATOM 1407 C C . ARG A 1 186 ? -13.248 -5.070 -12.065 1.00 92.88 186 ARG A C 1
ATOM 1409 O O . ARG A 1 186 ? -12.285 -5.685 -11.622 1.00 92.88 186 ARG A O 1
ATOM 1416 N N . ASP A 1 187 ? -14.447 -5.094 -11.492 1.00 93.25 187 ASP A N 1
ATOM 1417 C CA . ASP A 1 187 ? -14.724 -5.810 -10.249 1.00 93.25 187 ASP A CA 1
ATOM 1418 C C . ASP A 1 187 ? -14.383 -7.297 -10.368 1.00 93.25 187 ASP A C 1
ATOM 1420 O O . ASP A 1 187 ? -13.787 -7.880 -9.460 1.00 93.25 187 ASP A O 1
ATOM 1424 N N . TRP A 1 188 ? -14.704 -7.917 -11.506 1.00 92.94 188 TRP A N 1
ATOM 1425 C CA . TRP A 1 188 ? -14.345 -9.306 -11.770 1.00 92.94 188 TRP A CA 1
ATOM 1426 C C . TRP A 1 188 ? -12.826 -9.519 -11.859 1.00 92.94 188 TRP A C 1
ATOM 1428 O O . TRP A 1 188 ? -12.310 -10.448 -11.228 1.00 92.94 188 TRP A O 1
ATOM 1438 N N . VAL A 1 189 ? -12.108 -8.660 -12.592 1.00 93.75 189 VAL A N 1
ATOM 1439 C CA . VAL A 1 189 ? -10.638 -8.694 -12.709 1.00 93.75 189 VAL A CA 1
ATOM 1440 C C . VAL A 1 189 ? -9.995 -8.533 -11.332 1.00 93.75 189 VAL A C 1
ATOM 1442 O O . VAL A 1 189 ? -9.202 -9.380 -10.917 1.00 93.75 189 VAL A O 1
ATOM 1445 N N . GLU A 1 190 ? -10.380 -7.501 -10.581 1.00 94.44 190 GLU A N 1
ATOM 1446 C CA . GLU A 1 190 ? -9.855 -7.239 -9.244 1.00 94.44 190 GLU A CA 1
ATOM 1447 C C . GLU A 1 190 ? -10.148 -8.394 -8.285 1.00 94.44 190 GLU A C 1
ATOM 1449 O O . GLU A 1 190 ? -9.264 -8.819 -7.538 1.00 94.44 190 GLU A O 1
ATOM 1454 N N . GLN A 1 191 ? -11.361 -8.951 -8.314 1.00 93.69 191 GLN A N 1
ATOM 1455 C CA . GLN A 1 191 ? -11.744 -10.074 -7.463 1.00 93.69 191 GLN A CA 1
ATOM 1456 C C . GLN A 1 191 ? -10.908 -11.323 -7.758 1.00 93.69 191 GLN A C 1
ATOM 1458 O O . GLN A 1 191 ? -10.457 -11.994 -6.825 1.00 93.69 191 GLN A O 1
ATOM 1463 N N . LYS A 1 192 ? -10.698 -11.646 -9.040 1.00 93.88 192 LYS A N 1
ATOM 1464 C CA . LYS A 1 192 ? -9.927 -12.822 -9.466 1.00 93.88 192 LYS A CA 1
ATOM 1465 C C . LYS A 1 192 ? -8.440 -12.662 -9.183 1.00 93.88 192 LYS A C 1
ATOM 1467 O O . LYS A 1 192 ? -7.829 -13.581 -8.640 1.00 93.88 192 LYS A O 1
ATOM 1472 N N . ASN A 1 193 ? -7.871 -11.508 -9.509 1.00 94.38 193 ASN A N 1
ATOM 1473 C CA . ASN A 1 193 ? -6.424 -11.333 -9.477 1.00 94.38 193 ASN A CA 1
ATOM 1474 C C . ASN A 1 193 ? -5.884 -10.933 -8.099 1.00 94.38 193 ASN A C 1
ATOM 1476 O O . ASN A 1 193 ? -4.707 -11.150 -7.813 1.00 94.38 193 ASN A O 1
ATOM 1480 N N . SER A 1 194 ? -6.733 -10.418 -7.207 1.00 95.69 194 SER A N 1
ATOM 1481 C CA . SER A 1 194 ? -6.344 -10.167 -5.813 1.00 95.69 194 SER A CA 1
ATOM 1482 C C . SER A 1 194 ? -6.221 -11.443 -4.972 1.00 95.69 194 SER A C 1
ATOM 1484 O O . SER A 1 194 ? -5.502 -11.441 -3.972 1.00 95.69 194 SER A O 1
ATOM 1486 N N . LEU A 1 195 ? -6.883 -12.539 -5.363 1.00 95.06 195 LEU A N 1
ATOM 1487 C CA . LEU A 1 195 ? -6.884 -13.794 -4.605 1.00 95.06 195 LEU A CA 1
ATOM 1488 C C . LEU A 1 195 ? -5.482 -14.431 -4.494 1.00 95.06 195 LEU A C 1
ATOM 1490 O O . LEU A 1 195 ? -5.075 -14.737 -3.370 1.00 95.06 195 LEU A O 1
ATOM 1494 N N . PRO A 1 196 ? -4.704 -14.601 -5.585 1.00 95.44 196 PRO A N 1
ATOM 1495 C CA . PRO A 1 196 ? -3.331 -15.096 -5.487 1.00 95.44 196 PRO A CA 1
ATOM 1496 C C . PRO A 1 196 ? -2.450 -14.242 -4.571 1.00 95.44 196 PRO A C 1
ATOM 1498 O O . PRO A 1 196 ? -1.749 -14.790 -3.724 1.00 95.44 196 PRO A O 1
ATOM 1501 N N . ALA A 1 197 ? -2.536 -12.910 -4.679 1.00 96.25 197 ALA A N 1
ATOM 1502 C CA . ALA A 1 197 ? -1.777 -12.002 -3.821 1.00 96.25 197 ALA A CA 1
ATOM 1503 C C . ALA A 1 197 ? -2.146 -12.193 -2.341 1.00 96.25 197 ALA A C 1
ATOM 1505 O O . ALA A 1 197 ? -1.260 -12.342 -1.504 1.00 96.25 197 ALA A O 1
ATOM 1506 N N . ALA A 1 198 ? -3.441 -12.278 -2.019 1.00 96.25 198 ALA A N 1
ATOM 1507 C CA . ALA A 1 198 ? -3.911 -12.549 -0.662 1.00 96.25 198 ALA A CA 1
ATOM 1508 C C . ALA A 1 198 ? -3.427 -13.905 -0.120 1.00 96.25 198 ALA A C 1
ATOM 1510 O O . ALA A 1 198 ? -3.058 -14.002 1.048 1.00 96.25 198 ALA A O 1
ATOM 1511 N N . HIS A 1 199 ? -3.393 -14.948 -0.953 1.00 95.19 199 HIS A N 1
ATOM 1512 C CA . HIS A 1 199 ? -2.860 -16.256 -0.562 1.00 95.19 199 HIS A CA 1
ATOM 1513 C C . HIS A 1 199 ? -1.367 -16.196 -0.241 1.00 95.19 199 HIS A C 1
ATOM 1515 O O . HIS A 1 199 ? -0.950 -16.685 0.807 1.00 95.19 199 HIS A O 1
ATOM 1521 N N . THR A 1 200 ? -0.574 -15.567 -1.110 1.00 95.25 200 THR A N 1
ATOM 1522 C CA . THR A 1 200 ? 0.862 -15.383 -0.876 1.00 95.25 200 THR A CA 1
ATOM 1523 C C . THR A 1 200 ? 1.120 -14.567 0.388 1.00 95.25 200 THR A C 1
ATOM 1525 O O . THR A 1 200 ? 1.988 -14.925 1.178 1.00 95.25 200 THR A O 1
ATOM 1528 N N . LEU A 1 201 ? 0.337 -13.512 0.624 1.00 95.00 201 LEU A N 1
ATOM 1529 C CA . LEU A 1 201 ? 0.425 -12.710 1.844 1.00 95.00 201 LEU A CA 1
ATOM 1530 C C . LEU A 1 201 ? 0.109 -13.538 3.090 1.00 95.00 201 LEU A C 1
ATOM 1532 O O . LEU A 1 201 ? 0.920 -13.578 4.005 1.00 95.00 201 LEU A O 1
ATOM 1536 N N . ALA A 1 202 ? -1.008 -14.267 3.110 1.00 92.81 202 ALA A N 1
ATOM 1537 C CA . ALA A 1 202 ? -1.397 -15.089 4.259 1.00 92.81 202 ALA A CA 1
ATOM 1538 C C . ALA A 1 202 ? -0.348 -16.151 4.640 1.00 92.81 202 ALA A C 1
ATOM 1540 O O . ALA A 1 202 ? -0.273 -16.540 5.803 1.00 92.81 202 ALA A O 1
ATOM 1541 N N . GLN A 1 203 ? 0.459 -16.611 3.678 1.00 90.06 203 GLN A N 1
ATOM 1542 C CA . GLN A 1 203 ? 1.572 -17.538 3.909 1.00 90.06 203 GLN A CA 1
ATOM 1543 C C . GLN A 1 203 ? 2.836 -16.850 4.446 1.00 90.06 203 GLN A C 1
ATOM 1545 O O . GLN A 1 203 ? 3.640 -17.499 5.105 1.00 90.06 203 GLN A O 1
ATOM 1550 N N . ARG A 1 204 ? 3.027 -15.559 4.149 1.00 89.06 204 ARG A N 1
ATOM 1551 C CA . ARG A 1 204 ? 4.254 -14.791 4.440 1.00 89.06 204 ARG A CA 1
ATOM 1552 C C . ARG A 1 204 ? 4.121 -13.804 5.602 1.00 89.06 204 ARG A C 1
ATOM 1554 O O . ARG A 1 204 ? 5.122 -13.207 5.997 1.00 89.06 204 ARG A O 1
ATOM 1561 N N . LEU A 1 205 ? 2.901 -13.621 6.113 1.00 86.62 205 LEU A N 1
ATOM 1562 C CA . LEU A 1 205 ? 2.582 -12.769 7.263 1.00 86.62 205 LEU A CA 1
ATOM 1563 C C . LEU A 1 205 ? 3.088 -13.341 8.593 1.00 86.62 205 LEU A C 1
ATOM 1565 O O . LEU A 1 205 ? 3.259 -12.593 9.547 1.00 86.62 205 LEU A O 1
ATOM 1569 N N . THR A 1 206 ? 3.340 -14.647 8.681 1.00 69.50 206 THR A N 1
ATOM 1570 C CA . THR A 1 206 ? 3.996 -15.225 9.858 1.00 69.50 206 THR A CA 1
ATOM 1571 C C . THR A 1 206 ? 5.483 -14.904 9.788 1.00 69.50 206 THR A C 1
ATOM 1573 O O . THR A 1 206 ? 6.182 -15.396 8.905 1.00 69.50 206 THR A O 1
ATOM 1576 N N . VAL A 1 207 ? 5.959 -14.049 10.691 1.00 69.31 207 VAL A N 1
ATOM 1577 C CA . VAL A 1 207 ? 7.343 -13.568 10.692 1.00 69.31 207 VAL A CA 1
ATOM 1578 C C . VAL A 1 207 ? 7.988 -13.936 12.018 1.00 69.31 207 VAL A C 1
ATOM 1580 O O . VAL A 1 207 ? 7.534 -13.495 13.072 1.00 69.31 207 VAL A O 1
ATOM 1583 N N . ASP A 1 208 ? 9.039 -14.749 11.959 1.00 82.81 208 ASP A N 1
ATOM 1584 C CA . ASP A 1 208 ? 10.003 -14.845 13.050 1.00 82.81 208 ASP A CA 1
ATOM 1585 C C . ASP A 1 208 ? 11.104 -13.781 12.874 1.00 82.81 208 ASP A C 1
ATOM 1587 O O . ASP A 1 208 ? 11.271 -13.177 11.806 1.00 82.81 208 ASP A O 1
ATOM 1591 N N . ASP A 1 209 ? 11.862 -13.522 13.938 1.00 88.00 209 ASP A N 1
ATOM 1592 C CA . ASP A 1 209 ? 12.888 -12.475 13.925 1.00 88.00 209 ASP A CA 1
ATOM 1593 C C . ASP A 1 209 ? 14.035 -12.761 12.942 1.00 88.00 209 ASP A C 1
ATOM 1595 O O . ASP A 1 209 ? 14.672 -11.823 12.451 1.00 88.00 209 ASP A O 1
ATOM 1599 N N . ALA A 1 210 ? 14.281 -14.029 12.598 1.00 91.06 210 ALA A N 1
ATOM 1600 C CA . ALA A 1 210 ? 15.288 -14.395 11.608 1.00 91.06 210 ALA A CA 1
ATOM 1601 C C . ALA A 1 210 ? 14.851 -13.972 10.197 1.00 91.06 210 ALA A C 1
ATOM 1603 O O . ALA A 1 210 ? 15.633 -13.360 9.466 1.00 91.06 210 ALA A O 1
ATOM 1604 N N . VAL A 1 211 ? 13.586 -14.207 9.835 1.00 91.06 211 VAL A N 1
ATOM 1605 C CA . VAL A 1 211 ? 13.000 -13.747 8.568 1.00 91.06 211 VAL A CA 1
ATOM 1606 C C . VAL A 1 211 ? 13.018 -12.221 8.489 1.00 91.06 211 VAL A C 1
ATOM 1608 O O . VAL A 1 211 ? 13.400 -11.666 7.455 1.00 91.06 211 VAL A O 1
ATOM 1611 N N . ARG A 1 212 ? 12.657 -11.522 9.574 1.00 88.81 212 ARG A N 1
ATOM 1612 C CA . ARG A 1 212 ? 12.715 -10.050 9.622 1.00 88.81 212 ARG A CA 1
ATOM 1613 C C . ARG A 1 212 ? 14.139 -9.538 9.392 1.00 88.81 212 ARG A C 1
ATOM 1615 O O . ARG A 1 212 ? 14.338 -8.642 8.572 1.00 88.81 212 ARG A O 1
ATOM 1622 N N . SER A 1 213 ? 15.122 -10.136 10.062 1.00 91.94 213 SER A N 1
ATOM 1623 C CA . SER A 1 213 ? 16.534 -9.754 9.932 1.00 91.94 213 SER A CA 1
ATOM 1624 C C . SER A 1 213 ? 17.055 -9.977 8.509 1.00 91.94 213 SER A C 1
ATOM 1626 O O . SER A 1 213 ? 17.635 -9.070 7.915 1.00 91.94 213 SER A O 1
ATOM 1628 N N . ALA A 1 214 ? 16.752 -11.128 7.901 1.00 93.25 214 ALA A N 1
ATOM 1629 C CA . ALA A 1 214 ? 17.142 -11.426 6.522 1.00 93.25 214 ALA A CA 1
ATOM 1630 C C . ALA A 1 214 ? 16.528 -10.444 5.505 1.00 93.25 214 ALA A C 1
ATOM 1632 O O . ALA A 1 214 ? 17.187 -10.025 4.548 1.00 93.25 214 ALA A O 1
ATOM 1633 N N . ARG A 1 215 ? 15.267 -10.042 5.712 1.00 94.00 215 ARG A N 1
ATOM 1634 C CA . ARG A 1 215 ? 14.596 -9.039 4.871 1.00 94.00 215 ARG A CA 1
ATOM 1635 C C . ARG A 1 215 ? 15.242 -7.657 5.012 1.00 94.00 215 ARG A C 1
ATOM 1637 O O . ARG A 1 215 ? 15.435 -6.992 3.996 1.00 94.00 215 ARG A O 1
ATOM 1644 N N . LEU A 1 216 ? 15.630 -7.253 6.224 1.00 93.88 216 LEU A N 1
ATOM 1645 C CA . LEU A 1 216 ? 16.362 -6.004 6.473 1.00 93.88 216 LEU A CA 1
ATOM 1646 C C . LEU A 1 216 ? 17.727 -5.987 5.771 1.00 93.88 216 LEU A C 1
ATOM 1648 O O . LEU A 1 216 ? 18.040 -5.036 5.056 1.00 93.88 216 LEU A O 1
ATOM 1652 N N . GLU A 1 217 ? 18.511 -7.058 5.900 1.00 94.44 217 GLU A N 1
ATOM 1653 C CA . GLU A 1 217 ? 19.810 -7.191 5.224 1.00 94.44 217 GLU A CA 1
ATOM 1654 C C . GLU A 1 217 ? 19.674 -7.184 3.695 1.00 94.44 217 GLU A C 1
ATOM 1656 O O . GLU A 1 217 ? 20.491 -6.601 2.976 1.00 94.44 217 GLU A O 1
ATOM 1661 N N . SER A 1 218 ? 18.630 -7.831 3.168 1.00 94.62 218 SER A N 1
ATOM 1662 C CA . SER A 1 218 ? 18.302 -7.759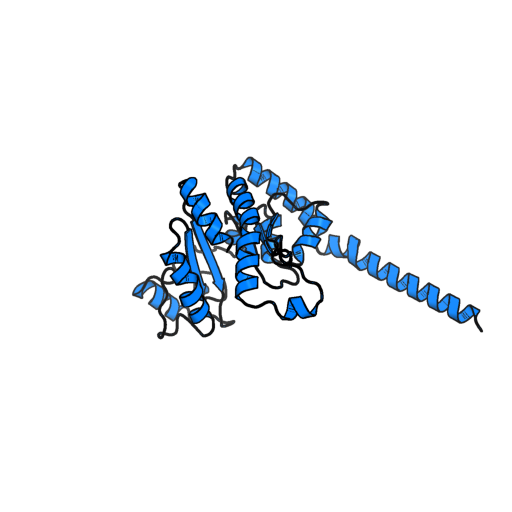 1.745 1.00 94.62 218 SER A CA 1
ATOM 1663 C C . SER A 1 218 ? 17.949 -6.333 1.326 1.00 94.62 218 SER A C 1
ATOM 1665 O O . SER A 1 218 ? 18.444 -5.857 0.306 1.00 94.62 218 SER A O 1
ATOM 1667 N N . GLY A 1 219 ? 17.120 -5.643 2.107 1.00 96.00 219 GLY A N 1
ATOM 1668 C CA . GLY A 1 219 ? 16.703 -4.272 1.845 1.00 96.00 219 GLY A CA 1
ATOM 1669 C C . GLY A 1 219 ? 17.867 -3.282 1.819 1.00 96.00 219 GLY A C 1
ATOM 1670 O O . GLY A 1 219 ? 17.941 -2.465 0.903 1.00 96.00 219 GLY A O 1
ATOM 1671 N N . GLU A 1 220 ? 18.827 -3.405 2.738 1.00 94.25 220 GLU A N 1
ATOM 1672 C CA . GLU A 1 220 ? 20.020 -2.547 2.775 1.00 94.25 220 GLU A CA 1
ATOM 1673 C C . GLU A 1 220 ? 20.886 -2.700 1.516 1.00 94.25 220 GLU A C 1
ATOM 1675 O O . GLU A 1 220 ? 21.296 -1.709 0.906 1.00 94.25 220 GLU A O 1
ATOM 1680 N N . ARG A 1 221 ? 21.087 -3.938 1.043 1.00 93.00 221 ARG A N 1
ATOM 1681 C CA . ARG A 1 221 ? 2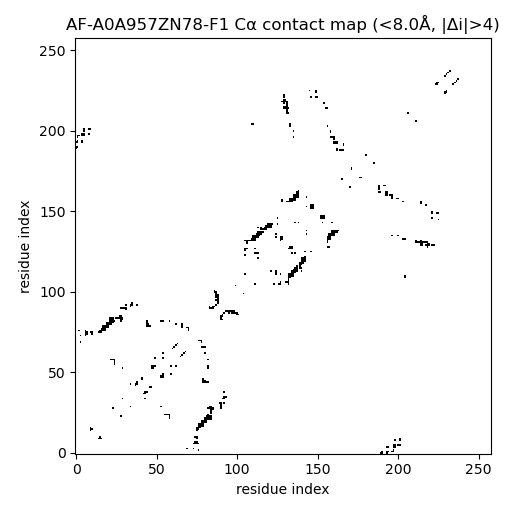1.815 -4.189 -0.215 1.00 93.00 221 ARG A CA 1
ATOM 1682 C C . ARG A 1 221 ? 21.129 -3.541 -1.417 1.00 93.00 221 ARG A C 1
ATOM 1684 O O . ARG A 1 221 ? 21.798 -2.988 -2.285 1.00 93.00 221 ARG A O 1
ATOM 1691 N N . ILE A 1 222 ? 19.800 -3.593 -1.468 1.00 95.88 222 ILE A N 1
ATOM 1692 C CA . ILE A 1 222 ? 19.013 -3.008 -2.562 1.00 95.88 222 ILE A CA 1
ATOM 1693 C C . ILE A 1 222 ? 19.018 -1.477 -2.472 1.00 95.88 222 ILE A C 1
ATOM 1695 O O . ILE A 1 222 ? 19.110 -0.797 -3.496 1.00 95.88 222 ILE A O 1
ATOM 1699 N N . ARG A 1 223 ? 18.964 -0.923 -1.255 1.00 94.50 223 ARG A N 1
ATOM 1700 C CA . ARG A 1 223 ? 18.995 0.520 -0.995 1.00 94.50 223 ARG A CA 1
ATOM 1701 C C . ARG A 1 223 ? 20.242 1.173 -1.587 1.00 94.50 223 ARG A C 1
ATOM 1703 O O . ARG A 1 223 ? 20.114 2.229 -2.197 1.00 94.50 223 ARG A O 1
ATOM 1710 N N . ALA A 1 224 ? 21.407 0.531 -1.504 1.00 90.38 224 ALA A N 1
ATOM 1711 C CA . ALA A 1 224 ? 22.640 1.040 -2.112 1.00 90.38 224 ALA A CA 1
ATOM 1712 C C . ALA A 1 224 ? 22.548 1.204 -3.645 1.00 90.38 224 ALA A C 1
ATOM 1714 O O . ALA A 1 224 ? 23.141 2.116 -4.211 1.00 90.38 224 ALA A O 1
ATOM 1715 N N . ALA A 1 225 ? 21.772 0.361 -4.332 1.00 91.00 225 ALA A N 1
ATOM 1716 C CA . ALA A 1 225 ? 21.558 0.479 -5.776 1.00 91.00 225 ALA A CA 1
ATOM 1717 C C . ALA A 1 225 ? 20.495 1.531 -6.149 1.00 91.00 225 ALA A C 1
ATOM 1719 O O . ALA A 1 225 ? 20.501 2.043 -7.270 1.00 91.00 225 ALA A O 1
ATOM 1720 N N . LEU A 1 226 ? 19.576 1.837 -5.227 1.00 93.12 226 LEU A N 1
ATOM 1721 C CA . LEU A 1 226 ? 18.467 2.777 -5.424 1.00 93.12 226 LEU A CA 1
ATOM 1722 C C . LEU A 1 226 ? 18.697 4.153 -4.783 1.00 93.12 226 LEU A C 1
ATOM 1724 O O . LEU A 1 226 ? 17.856 5.036 -4.939 1.00 93.12 226 LEU A O 1
ATOM 1728 N N . CYS A 1 227 ? 19.807 4.361 -4.075 1.00 93.25 227 CYS A N 1
ATOM 1729 C CA . CYS A 1 227 ? 20.177 5.683 -3.588 1.00 93.25 227 CYS A CA 1
ATOM 1730 C C . CYS A 1 227 ? 20.556 6.605 -4.757 1.00 93.25 227 CYS A C 1
ATOM 1732 O O . CYS A 1 227 ? 20.808 6.154 -5.878 1.00 93.25 227 CYS A O 1
ATOM 1734 N N . TRP A 1 228 ? 20.603 7.915 -4.506 1.00 94.00 228 TRP A N 1
ATOM 1735 C CA . TRP A 1 228 ? 20.912 8.889 -5.554 1.00 94.00 228 TRP A CA 1
ATOM 1736 C C . TRP A 1 228 ? 22.285 8.674 -6.183 1.00 94.00 228 TRP A C 1
ATOM 1738 O O . TRP A 1 228 ? 22.394 8.809 -7.400 1.00 94.00 228 TRP A O 1
ATOM 1748 N N . ASP A 1 229 ? 23.282 8.262 -5.401 1.00 94.88 229 ASP A N 1
ATOM 1749 C CA . ASP A 1 229 ? 24.611 7.932 -5.919 1.00 94.88 229 ASP A CA 1
ATOM 1750 C C . ASP A 1 229 ? 24.539 6.708 -6.842 1.00 94.88 229 ASP A C 1
ATOM 1752 O O . ASP A 1 229 ? 24.940 6.776 -8.005 1.00 94.88 229 ASP A O 1
ATOM 1756 N N . GLY A 1 230 ? 23.898 5.626 -6.387 1.00 91.94 230 GLY A N 1
ATOM 1757 C CA . GLY A 1 230 ? 23.694 4.412 -7.176 1.00 91.94 230 GLY A CA 1
ATOM 1758 C C . GLY A 1 230 ? 22.928 4.669 -8.478 1.00 91.94 230 GLY A C 1
ATOM 1759 O O . GLY A 1 230 ? 23.328 4.187 -9.542 1.00 91.94 230 GLY A O 1
ATOM 1760 N N . ILE A 1 231 ? 21.866 5.477 -8.437 1.00 92.62 231 ILE A N 1
ATOM 1761 C CA . ILE A 1 231 ? 21.093 5.871 -9.623 1.00 92.62 231 ILE A CA 1
ATOM 1762 C C . ILE A 1 231 ? 21.931 6.759 -10.551 1.00 92.62 231 ILE A C 1
ATOM 1764 O O . ILE A 1 231 ? 21.928 6.556 -11.774 1.00 92.62 231 ILE A O 1
ATOM 1768 N N . ALA A 1 232 ? 22.644 7.745 -10.005 1.00 95.56 232 ALA A N 1
ATOM 1769 C CA . ALA A 1 232 ? 23.463 8.660 -10.786 1.00 95.56 232 ALA A CA 1
ATOM 1770 C C . ALA A 1 232 ? 24.555 7.899 -11.546 1.00 95.56 232 ALA A C 1
ATOM 1772 O O . ALA A 1 232 ? 24.663 8.021 -12.771 1.00 95.56 232 ALA A O 1
ATOM 1773 N N . GLU A 1 233 ? 25.309 7.062 -10.839 1.00 94.56 233 GLU A N 1
ATOM 1774 C CA . GLU A 1 233 ? 26.445 6.312 -11.368 1.00 94.56 233 GLU A CA 1
ATOM 1775 C C . GLU A 1 233 ? 26.026 5.220 -12.353 1.00 94.56 233 GLU A C 1
ATOM 1777 O O . GLU A 1 233 ? 26.619 5.098 -13.428 1.00 94.56 233 GLU A O 1
ATOM 1782 N N . ASN A 1 234 ? 24.978 4.455 -12.029 1.00 90.38 234 ASN A N 1
ATOM 1783 C CA . ASN A 1 234 ? 24.632 3.245 -12.778 1.00 90.38 234 ASN A CA 1
ATOM 1784 C C . ASN A 1 234 ? 23.537 3.455 -13.831 1.00 90.38 234 ASN A C 1
ATOM 1786 O O . ASN A 1 234 ? 23.367 2.618 -14.722 1.00 90.38 234 ASN A O 1
ATOM 1790 N N . MET A 1 235 ? 22.779 4.557 -13.771 1.00 90.44 235 MET A N 1
ATOM 1791 C CA . MET A 1 235 ? 21.674 4.816 -14.703 1.00 90.44 235 MET A CA 1
ATOM 1792 C C . MET A 1 235 ? 21.799 6.155 -15.424 1.00 90.44 235 MET A C 1
ATOM 1794 O O . MET A 1 235 ? 21.830 6.178 -16.660 1.00 90.44 235 MET A O 1
ATOM 1798 N N . PHE A 1 236 ? 21.878 7.260 -14.683 1.00 93.75 236 PHE A N 1
ATOM 1799 C CA . PHE A 1 236 ? 21.786 8.600 -15.262 1.00 93.75 236 PHE A CA 1
ATOM 1800 C C . PHE A 1 236 ? 23.033 8.985 -16.070 1.00 93.75 236 PHE A C 1
ATOM 1802 O O . PHE A 1 236 ? 22.933 9.274 -17.267 1.00 93.75 236 PHE A O 1
ATOM 1809 N N . LEU A 1 237 ? 24.223 8.929 -15.464 1.00 96.12 237 LEU A N 1
ATOM 1810 C CA . LEU A 1 237 ? 25.477 9.293 -16.130 1.00 96.12 237 LEU A CA 1
ATOM 1811 C C . LEU A 1 237 ? 25.778 8.398 -17.350 1.00 96.12 237 LEU A C 1
ATOM 1813 O O . LEU A 1 237 ? 26.145 8.938 -18.400 1.00 96.12 237 LEU A O 1
ATOM 1817 N N . PRO A 1 238 ? 25.569 7.064 -17.310 1.00 95.19 238 PRO A N 1
ATOM 1818 C CA . PRO A 1 238 ? 25.700 6.220 -18.496 1.00 95.19 238 PRO A CA 1
ATOM 1819 C C . PRO A 1 238 ? 24.713 6.579 -19.614 1.00 95.19 238 PRO A C 1
ATOM 1821 O O . PRO A 1 238 ? 25.079 6.559 -20.792 1.00 95.19 238 PRO A O 1
ATOM 1824 N N . ALA A 1 239 ? 23.464 6.928 -19.285 1.00 94.25 239 ALA A N 1
ATOM 1825 C CA . ALA A 1 239 ? 22.500 7.400 -20.279 1.00 94.25 239 ALA A CA 1
ATOM 1826 C C . ALA A 1 239 ? 22.963 8.713 -20.931 1.00 94.25 239 ALA A C 1
ATOM 1828 O O . ALA A 1 239 ? 22.975 8.806 -22.160 1.00 94.25 239 ALA A O 1
ATOM 1829 N N . MET A 1 240 ? 23.446 9.673 -20.138 1.00 95.56 240 MET A N 1
ATOM 1830 C CA . MET A 1 240 ? 24.007 10.931 -20.641 1.00 95.56 240 MET A CA 1
ATOM 1831 C C . MET A 1 240 ? 25.209 10.712 -21.563 1.00 95.56 240 MET A C 1
ATOM 1833 O O . MET A 1 240 ? 25.239 11.252 -22.671 1.00 95.56 240 MET A O 1
ATOM 1837 N N . ARG A 1 241 ? 26.161 9.848 -21.182 1.00 94.69 241 ARG A N 1
ATOM 1838 C CA . ARG A 1 241 ? 27.314 9.504 -22.037 1.00 94.69 241 ARG A CA 1
ATOM 1839 C C . ARG A 1 241 ? 26.875 8.939 -23.391 1.00 94.69 241 ARG A C 1
ATOM 1841 O O . ARG A 1 241 ? 27.409 9.358 -24.417 1.00 94.69 241 ARG A O 1
ATOM 1848 N N . ARG A 1 242 ? 25.872 8.050 -23.422 1.00 93.06 242 ARG A N 1
ATOM 1849 C CA . ARG A 1 242 ? 25.329 7.483 -24.676 1.00 93.06 242 ARG A CA 1
ATOM 1850 C C . ARG A 1 242 ? 24.715 8.551 -25.582 1.00 93.06 242 ARG A C 1
ATOM 1852 O O . ARG A 1 242 ? 24.957 8.539 -26.791 1.00 93.06 242 ARG A O 1
ATOM 1859 N N . VAL A 1 243 ? 23.952 9.487 -25.017 1.00 92.94 243 VAL A N 1
ATOM 1860 C CA . VAL A 1 243 ? 23.340 10.593 -25.776 1.00 92.94 243 VAL A CA 1
ATOM 1861 C C . VAL A 1 243 ? 24.415 11.499 -26.378 1.00 92.94 243 VAL A C 1
ATOM 1863 O O . VAL A 1 243 ? 24.369 11.816 -27.571 1.00 92.94 243 VAL A O 1
ATOM 1866 N N . LEU A 1 244 ? 25.430 11.854 -25.589 1.00 91.00 244 LEU A N 1
ATOM 1867 C CA . LEU A 1 244 ? 26.537 12.693 -26.048 1.00 91.00 244 LEU A CA 1
ATOM 1868 C C . LEU A 1 244 ? 27.352 12.005 -27.155 1.00 91.00 244 LEU A C 1
ATOM 1870 O O . LEU A 1 244 ? 27.594 12.606 -28.202 1.00 91.00 244 LEU A O 1
ATOM 1874 N N . GLN A 1 245 ? 27.688 10.722 -26.999 1.00 86.62 245 GLN A N 1
ATOM 1875 C CA . GLN A 1 245 ? 28.417 9.950 -28.015 1.00 86.62 245 GLN A CA 1
ATOM 1876 C C . GLN A 1 245 ? 27.632 9.797 -29.328 1.00 86.62 245 GLN A C 1
ATOM 1878 O O . GLN A 1 245 ? 28.199 9.920 -30.417 1.00 86.62 245 GLN A O 1
ATOM 1883 N N . THR A 1 246 ? 26.318 9.572 -29.246 1.00 75.62 246 THR A N 1
ATOM 1884 C CA . THR A 1 246 ? 25.446 9.460 -30.429 1.00 75.62 246 THR A CA 1
ATOM 1885 C C . THR A 1 246 ? 25.368 10.784 -31.190 1.00 75.62 246 THR A C 1
ATOM 1887 O O . THR A 1 246 ? 25.393 10.807 -32.423 1.00 75.62 246 THR A O 1
ATOM 1890 N N . THR A 1 247 ? 25.337 11.899 -30.462 1.00 69.12 247 THR A N 1
ATOM 1891 C CA . THR A 1 247 ? 25.303 13.248 -31.038 1.00 69.12 247 THR A CA 1
ATOM 1892 C C . THR A 1 247 ? 26.607 13.583 -31.767 1.00 69.12 247 THR A C 1
ATOM 1894 O O . THR A 1 247 ? 26.572 14.116 -32.877 1.00 69.12 247 THR A O 1
ATOM 1897 N N . VAL A 1 248 ? 27.756 13.207 -31.197 1.00 66.19 248 VAL A N 1
ATOM 1898 C CA . VAL A 1 248 ? 29.073 13.380 -31.837 1.00 66.19 248 VAL A CA 1
ATOM 1899 C C . VAL A 1 248 ? 29.176 12.553 -33.121 1.00 66.19 248 VAL A C 1
ATOM 1901 O O . VAL A 1 248 ? 29.575 13.082 -34.160 1.00 66.19 248 VAL A O 1
ATOM 1904 N N . ARG A 1 249 ? 28.738 11.284 -33.097 1.00 62.19 249 ARG A N 1
ATOM 1905 C CA . ARG A 1 249 ? 28.739 10.424 -34.294 1.00 62.19 249 ARG A CA 1
ATOM 1906 C C . ARG A 1 249 ? 27.887 11.001 -35.426 1.00 62.19 249 ARG A C 1
ATOM 1908 O O . ARG A 1 249 ? 28.363 11.045 -36.556 1.00 62.19 249 ARG A O 1
ATOM 1915 N N . ARG A 1 250 ? 26.679 11.502 -35.130 1.00 62.06 250 ARG A N 1
ATOM 1916 C CA . ARG A 1 250 ? 25.794 12.129 -36.134 1.00 62.06 250 ARG A CA 1
ATOM 1917 C C . ARG A 1 250 ? 26.402 13.387 -36.767 1.00 62.06 250 ARG A C 1
ATOM 1919 O O . ARG A 1 250 ? 26.306 13.543 -37.980 1.00 62.06 250 ARG A O 1
ATOM 1926 N N . LYS A 1 251 ? 27.067 14.248 -35.984 1.00 60.44 251 LYS A N 1
ATOM 1927 C CA . LYS A 1 251 ? 27.756 15.444 -36.515 1.00 60.44 251 LYS A CA 1
ATOM 1928 C C . LYS A 1 251 ? 28.933 15.088 -37.431 1.00 60.44 251 LYS A C 1
ATOM 1930 O O . LYS A 1 251 ? 29.108 15.720 -38.469 1.00 60.44 251 LYS A O 1
ATOM 1935 N N . SER A 1 252 ? 29.695 14.047 -37.089 1.00 57.81 252 SER A N 1
ATOM 1936 C CA . SER A 1 252 ? 30.794 13.555 -37.930 1.00 57.81 252 SER A CA 1
ATOM 1937 C C . SER A 1 252 ? 30.292 13.004 -39.275 1.00 57.81 252 SER A C 1
ATOM 1939 O O . SER A 1 252 ? 30.868 13.308 -40.315 1.00 57.81 252 SER A O 1
ATOM 1941 N N . THR A 1 253 ? 29.161 12.287 -39.300 1.00 57.38 253 THR A N 1
ATOM 1942 C CA . THR A 1 253 ? 28.612 11.734 -40.557 1.00 57.38 253 THR A CA 1
ATOM 1943 C C . THR A 1 253 ? 27.966 12.786 -41.458 1.00 57.38 253 THR A C 1
ATOM 1945 O O . THR A 1 253 ? 27.945 12.610 -42.673 1.00 57.38 253 THR A O 1
ATOM 1948 N N . SER A 1 254 ? 27.446 13.883 -40.897 1.00 57.69 254 SER A N 1
ATOM 1949 C CA . SER A 1 254 ? 26.891 14.989 -41.687 1.00 57.69 254 SER A CA 1
ATOM 1950 C C . SER A 1 254 ? 27.965 15.905 -42.284 1.00 57.69 254 SER A C 1
ATOM 1952 O O . SER A 1 254 ? 27.703 16.559 -43.287 1.00 57.69 254 SER A O 1
ATOM 1954 N N . GLN A 1 255 ? 29.163 15.957 -41.687 1.00 53.25 255 GLN A N 1
ATOM 1955 C CA . GLN A 1 255 ? 30.307 16.715 -42.215 1.00 53.25 255 GLN A CA 1
ATOM 1956 C C . GLN A 1 255 ? 31.073 15.966 -43.316 1.00 53.25 255 GLN A C 1
ATOM 1958 O O . GLN A 1 255 ? 31.694 16.608 -44.146 1.00 53.25 255 GLN A O 1
ATOM 1963 N N . LEU A 1 256 ? 30.973 14.634 -43.373 1.00 51.84 256 LEU A N 1
ATOM 1964 C CA . LEU A 1 256 ? 31.549 13.791 -44.435 1.00 51.84 256 LEU A CA 1
ATOM 1965 C C . LEU A 1 256 ? 30.687 13.708 -45.716 1.00 51.84 256 LEU A C 1
ATOM 1967 O O . LEU A 1 256 ? 31.056 13.013 -46.656 1.00 51.84 256 LEU A O 1
ATOM 1971 N N . LYS A 1 257 ? 29.521 14.372 -45.752 1.00 49.97 257 LYS A N 1
ATOM 1972 C CA . LYS A 1 257 ? 28.595 14.411 -46.905 1.00 49.97 257 LYS A CA 1
ATOM 1973 C C . LYS A 1 257 ? 28.521 15.786 -47.596 1.00 49.97 257 LYS A C 1
ATOM 1975 O O . LYS A 1 257 ? 27.558 16.051 -48.313 1.00 49.97 257 LYS A O 1
ATOM 1980 N N . ARG A 1 258 ? 29.498 16.661 -47.364 1.00 43.69 258 ARG A N 1
ATOM 1981 C CA . ARG A 1 258 ? 29.714 17.912 -48.106 1.00 43.69 258 ARG A CA 1
ATOM 1982 C C . ARG A 1 258 ? 31.116 17.897 -48.684 1.00 43.69 258 ARG A C 1
ATOM 1984 O O . ARG A 1 258 ? 31.265 18.458 -49.785 1.00 43.69 258 ARG A O 1
#

Secondary structure (DSSP, 8-state):
-HHHHHHHHHHHHT--EEEEEE--SSSS---HHHHHHHHHHT-TTSS--SSSSSS-THHHHIIIIIIHHHHHH-SSEEEEEE---S-SHHHH-TTSPTT--HHHHHHH-S-EEE--SSBS--HHHHHHHHTT--EEEETTBTHHHHHHHHHSS--TTEEEE-SSSPPTT----SHHHHHT--HHHHHHHHHHHHHHHHHHHHHH----HHHHHHHHHHHHHHHHHHSHHHHIIIIIHHHHHHHHHHHHHHHHHHHTT-

Sequence (258 aa):
RVLEHLDGQLKRQGCRALYLLFSSSTADGHAPEELTAWEAEYGWPVQHRAGNGDLRETEAALYLEAFEPFNRRAGNVRAILINQAGWGEGSLGRRMPPGMTVADCLHGADLVFGQSIYEPFGLRTAEAALAGTPVCMSNVCGSVPALRKAAGELPENVIVADYVKMPPGYWLGSPYDALAIDQGVRDWVEQKNSLPAAHTLAQRLTVDDAVRSARLESGERIRAALCWDGIAENMFLPAMRRVLQTTVRRKSTSQLKR

Foldseek 3Di:
DLVLLLLVLCVVVVAAEEAEDEAAPDQQFDFQVVLQVCCVPPNPQLDDDPDPPRQDDVSVVCCVVPQVVCCVPRDRYHYTYQHWHDDACRTRPDPDPHPDDLLCCLLVDLEAEAEDPAACACVSQLSSQLLLHQYEHEPRHNNQVLCCVLLVHHDLSYFYQYQPDQDPPDDDPDVVVVVVDDPVSSVVSNVVRSNVSSVSSSVVSDDDVVSSVVSNVSSVSSVCCVDPVNCVVPPVVVVVVVVVVVVVVVVVVVVVVD

Mean predicted aligned error: 5.93 Å

pLDDT: mean 90.58, std 8.66, range [43.69, 97.69]

Solvent-accessible surface area (backbone atoms only — not comparable to full-atom values): 14408 Å² total; per-residue (Å²): 95,38,67,64,51,33,24,61,50,32,49,76,71,75,42,72,50,79,45,80,45,80,46,50,85,40,88,77,40,64,59,53,67,58,47,49,50,39,35,72,75,66,39,42,60,78,44,87,52,80,86,80,68,68,42,44,78,67,46,40,55,47,40,65,69,47,42,51,56,45,45,75,68,41,88,26,39,43,67,33,59,38,70,40,27,80,76,40,51,73,45,64,28,86,85,43,65,83,88,57,49,73,63,54,54,42,54,67,35,77,62,47,81,38,77,48,95,65,30,87,40,48,65,69,51,46,51,19,35,38,53,28,13,33,26,42,31,24,66,56,27,42,35,57,65,50,48,18,65,54,59,74,45,69,56,90,44,56,40,64,28,48,74,82,65,71,55,94,94,61,82,74,90,47,77,66,53,61,72,65,60,47,70,69,57,47,54,50,35,40,55,62,35,21,43,62,39,23,54,56,44,70,70,61,61,73,71,54,73,67,58,43,49,54,32,32,58,52,13,52,62,31,45,59,48,69,33,70,64,32,37,40,65,74,48,49,51,56,52,51,52,52,54,54,53,52,51,53,53,53,54,55,60,61,62,76,74,114

Nearest PDB structures (foldseek):
  5vnc-assembly1_D  TM=5.528E-01  e=5.244E-05  Saccharomyces cerev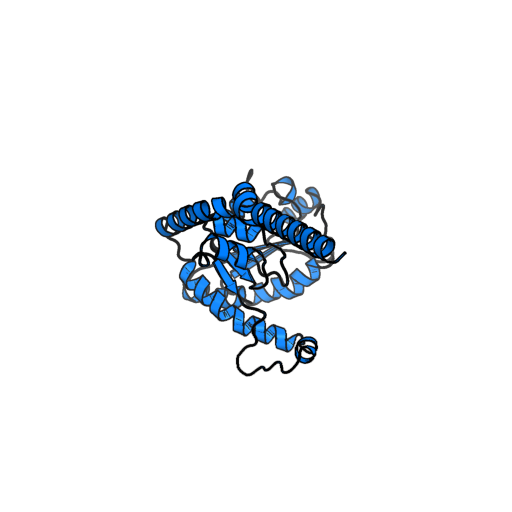isiae S288C
  5vnc-assembly1_A  TM=5.083E-01  e=1.262E-04  Saccharomyces cerevisiae S288C
  8b5s-assembly1_A  TM=4.581E-01  e=1.058E-04  Pseudomonas aeruginosa
  8b62-assembly2_B  TM=4.559E-01  e=1.262E-04  Pseudomonas aeruginosa
  8b63-assembly1_A  TM=4.652E-01  e=1.900E-04  Pseudomonas aeruginosa

Radius of gyration: 22.73 Å; Cα contacts (8 Å, |Δi|>4): 335; chains: 1; bounding box: 54×41×71 Å